Protein AF-A0A2M6Z4M7-F1 (afdb_monomer)

Sequence (343 aa):
MAEINHFFRIEISPDGMTAHAIRLDSGAKVPTLDDLKNALVKAGVRYGIDEEALKTAMNSPPGAKTFIASGAPPKPGCDAVIHLKETPTKKSAPKLLLDGKVDYKDMQLVKNVVKGQVIAEKEPAIAGMPGMTVKRVPVDPPPIKDPQLEAGPNTAVTPDGLKLLSLIDGHLVIESMGLGRQEIRVDKTFVLKRSVDMATGNIYCIGNCEVRGNVTEGFKVVAQGDIKILGSVEGAEVTSHGGNVEISKGLIGQGKAVIRALHDVKANFIENAVIETGGNVVVEEHIMHSKIFSAGGVYIEGKPGALIGGETSFVTKMKVRQIGSEANPKTKFYMGNWIARSA

Structure (mmCIF, N/CA/C/O backbone):
data_AF-A0A2M6Z4M7-F1
#
_entry.id   AF-A0A2M6Z4M7-F1
#
loop_
_atom_site.group_PDB
_atom_site.id
_atom_site.type_symbol
_atom_site.label_atom_id
_atom_site.label_alt_id
_atom_site.label_comp_id
_atom_site.label_asym_id
_atom_site.label_entity_id
_atom_site.label_seq_id
_atom_site.pdbx_PDB_ins_code
_atom_site.Cartn_x
_atom_site.Cartn_y
_atom_site.Cartn_z
_atom_site.occupancy
_atom_site.B_iso_or_equiv
_atom_site.auth_seq_id
_atom_site.auth_comp_id
_atom_site.auth_asym_id
_atom_site.auth_atom_id
_atom_site.pdbx_PDB_model_num
ATOM 1 N N . MET A 1 1 ? 52.457 -6.127 -66.420 1.00 28.72 1 MET A N 1
ATOM 2 C CA . MET A 1 1 ? 52.327 -5.448 -65.114 1.00 28.72 1 MET A CA 1
ATOM 3 C C . MET A 1 1 ? 51.146 -4.504 -65.216 1.00 28.72 1 MET A C 1
ATOM 5 O O . MET A 1 1 ? 51.176 -3.640 -66.077 1.00 28.72 1 MET A O 1
ATOM 9 N N . ALA A 1 2 ? 50.069 -4.750 -64.468 1.00 28.91 2 ALA A N 1
ATOM 10 C CA . ALA A 1 2 ? 48.855 -3.941 -64.553 1.00 28.91 2 ALA A CA 1
ATOM 11 C C . ALA A 1 2 ? 49.138 -2.535 -64.005 1.00 28.91 2 ALA A C 1
ATOM 13 O O . ALA A 1 2 ? 49.539 -2.407 -62.848 1.00 28.91 2 ALA A O 1
ATOM 14 N N . GLU A 1 3 ? 48.969 -1.506 -64.841 1.00 36.81 3 GLU A N 1
ATOM 15 C CA . GLU A 1 3 ? 49.053 -0.107 -64.425 1.00 36.81 3 GLU A CA 1
ATOM 16 C C . GLU A 1 3 ? 48.097 0.117 -63.249 1.00 36.81 3 GLU A C 1
ATOM 18 O O . GLU A 1 3 ? 46.874 -0.027 -63.348 1.00 36.81 3 GLU A O 1
ATOM 23 N N . ILE A 1 4 ? 48.666 0.440 -62.093 1.00 45.00 4 ILE A N 1
ATOM 24 C CA . ILE A 1 4 ? 47.890 0.912 -60.959 1.00 45.00 4 ILE A CA 1
ATOM 25 C C . ILE A 1 4 ? 47.428 2.318 -61.353 1.00 45.00 4 ILE A C 1
ATOM 27 O O . ILE A 1 4 ? 48.219 3.256 -61.341 1.00 45.00 4 ILE A O 1
ATOM 31 N N . ASN A 1 5 ? 46.166 2.440 -61.768 1.00 52.34 5 ASN A N 1
ATOM 32 C CA . ASN A 1 5 ? 45.489 3.714 -62.020 1.00 52.34 5 ASN A CA 1
ATOM 33 C C . ASN A 1 5 ? 45.621 4.622 -60.779 1.00 52.34 5 ASN A C 1
ATOM 35 O O . ASN A 1 5 ? 44.955 4.387 -59.773 1.00 52.34 5 ASN A O 1
ATOM 39 N N . HIS A 1 6 ? 46.489 5.636 -60.855 1.00 66.19 6 HIS A N 1
ATOM 40 C CA . HIS A 1 6 ? 46.831 6.567 -59.767 1.00 66.19 6 HIS A CA 1
ATOM 41 C C . HIS A 1 6 ? 46.121 7.927 -59.905 1.00 66.19 6 HIS A C 1
ATOM 43 O O . HIS A 1 6 ? 46.636 8.936 -59.450 1.00 66.19 6 HIS A O 1
ATOM 49 N N . PHE A 1 7 ? 44.951 7.998 -60.548 1.00 76.69 7 PHE A N 1
ATOM 50 C CA . PHE A 1 7 ? 44.250 9.277 -60.747 1.00 76.69 7 PHE A CA 1
ATOM 51 C C . PHE A 1 7 ? 43.413 9.713 -59.541 1.00 76.69 7 PHE A C 1
ATOM 53 O O . PHE A 1 7 ? 43.324 10.903 -59.234 1.00 76.69 7 PHE A O 1
ATOM 60 N N . PHE A 1 8 ? 42.817 8.749 -58.837 1.00 81.62 8 PHE A N 1
ATOM 61 C CA . PHE A 1 8 ? 41.961 9.004 -57.684 1.00 81.62 8 PHE A CA 1
ATOM 62 C C . PHE A 1 8 ? 42.252 8.022 -56.560 1.00 81.62 8 PHE A C 1
ATOM 64 O O . PHE A 1 8 ? 42.339 6.813 -56.776 1.00 81.62 8 PHE A O 1
ATOM 71 N N . ARG A 1 9 ? 42.328 8.550 -55.340 1.00 86.69 9 ARG A N 1
ATOM 72 C CA . ARG A 1 9 ? 42.296 7.770 -54.104 1.00 86.69 9 ARG A CA 1
ATOM 73 C C . ARG A 1 9 ? 40.935 7.963 -53.454 1.00 86.69 9 ARG A C 1
ATOM 75 O O . ARG A 1 9 ? 40.527 9.094 -53.206 1.00 86.69 9 ARG A O 1
ATOM 82 N N . ILE A 1 10 ? 40.245 6.862 -53.176 1.00 90.06 10 ILE A N 1
ATOM 83 C CA . ILE A 1 10 ? 38.973 6.893 -52.456 1.00 90.06 10 ILE A CA 1
ATOM 84 C C . ILE A 1 10 ? 39.255 6.671 -50.976 1.00 90.06 10 ILE A C 1
ATOM 86 O O . ILE A 1 10 ? 39.817 5.648 -50.589 1.00 90.06 10 ILE A O 1
ATOM 90 N N . GLU A 1 11 ? 38.861 7.632 -50.154 1.00 91.06 11 GLU A N 1
ATOM 91 C CA . GLU A 1 11 ? 38.872 7.506 -48.705 1.00 91.06 11 GLU A CA 1
ATOM 92 C C . GLU A 1 11 ? 37.454 7.271 -48.218 1.00 91.06 11 GLU A C 1
ATOM 94 O O . GLU A 1 11 ? 36.558 8.068 -48.486 1.00 91.06 11 GLU A O 1
ATOM 99 N N . ILE A 1 12 ? 37.258 6.180 -47.492 1.00 90.81 12 ILE A N 1
ATOM 100 C CA . ILE A 1 12 ? 35.995 5.884 -46.826 1.00 90.81 12 ILE A CA 1
ATOM 101 C C . ILE A 1 12 ? 36.197 6.190 -45.349 1.00 90.81 12 ILE A C 1
ATOM 103 O O . ILE A 1 12 ? 37.248 5.865 -44.789 1.00 90.81 12 ILE A O 1
ATOM 107 N N . SER A 1 13 ? 35.222 6.846 -44.732 1.00 91.31 13 SER A N 1
ATOM 108 C CA . SER A 1 13 ? 35.249 7.111 -43.298 1.00 91.31 13 SER A CA 1
ATOM 109 C C . SER A 1 13 ? 35.342 5.802 -42.490 1.00 91.31 13 SER A C 1
ATOM 111 O O . SER A 1 13 ? 34.895 4.753 -42.961 1.00 91.31 13 SER A O 1
ATOM 113 N N . PRO A 1 14 ? 35.906 5.820 -41.266 1.00 87.94 14 PRO A N 1
ATOM 114 C CA . PRO A 1 14 ? 36.027 4.614 -40.439 1.00 87.94 14 PRO A CA 1
ATOM 115 C C . PRO A 1 14 ? 34.689 3.921 -40.142 1.00 87.94 14 PRO A C 1
ATOM 117 O O . PRO A 1 14 ? 34.644 2.701 -40.031 1.00 87.94 14 PRO A O 1
ATOM 120 N N . ASP A 1 15 ? 33.601 4.693 -40.059 1.00 85.75 15 ASP A N 1
ATOM 121 C CA . ASP A 1 15 ? 32.226 4.206 -39.878 1.00 85.75 15 ASP A CA 1
ATOM 122 C C . ASP A 1 15 ? 31.577 3.686 -41.180 1.00 85.75 15 ASP A C 1
ATOM 124 O O . ASP A 1 15 ? 30.463 3.169 -41.161 1.00 85.75 15 ASP A O 1
ATOM 128 N N . GLY A 1 16 ? 32.255 3.809 -42.328 1.00 88.81 16 GLY A N 1
ATOM 129 C CA . GLY A 1 16 ? 31.748 3.381 -43.632 1.00 88.81 16 GLY A CA 1
ATOM 130 C C . GLY A 1 16 ? 30.613 4.244 -44.195 1.00 88.81 16 GLY A C 1
ATOM 131 O O . GLY A 1 16 ? 30.008 3.868 -45.203 1.00 88.81 16 GLY A O 1
ATOM 132 N N . MET A 1 17 ? 30.294 5.375 -43.565 1.00 91.62 17 MET A N 1
ATOM 133 C CA . MET A 1 17 ? 29.130 6.194 -43.905 1.00 91.62 17 MET A CA 1
ATOM 134 C C . MET A 1 17 ? 29.384 7.201 -45.015 1.00 91.62 17 MET A C 1
ATOM 136 O O . MET A 1 17 ? 28.437 7.594 -45.688 1.00 91.62 17 MET A O 1
ATOM 140 N N . THR A 1 18 ? 30.625 7.610 -45.248 1.00 92.88 18 THR A N 1
ATOM 141 C CA . THR A 1 18 ? 30.945 8.595 -46.279 1.00 92.88 18 THR A CA 1
ATOM 142 C C . THR A 1 18 ? 32.114 8.127 -47.128 1.00 92.88 18 THR A C 1
ATOM 144 O O . THR A 1 18 ? 33.028 7.450 -46.653 1.00 92.88 18 THR A O 1
ATOM 147 N N . ALA A 1 19 ? 32.083 8.475 -48.412 1.00 92.88 19 ALA A N 1
ATOM 148 C CA . ALA A 1 19 ? 33.215 8.297 -49.307 1.00 92.88 19 ALA A CA 1
ATOM 149 C C . ALA A 1 19 ? 33.643 9.650 -49.867 1.00 92.88 19 ALA A C 1
ATOM 151 O O . ALA A 1 19 ? 32.815 10.457 -50.295 1.00 92.88 19 ALA A O 1
ATOM 152 N N . HIS A 1 20 ? 34.952 9.865 -49.903 1.00 92.44 20 HIS A N 1
ATOM 153 C CA . HIS A 1 20 ? 35.575 11.033 -50.493 1.00 92.44 20 HIS A CA 1
ATOM 154 C C . HIS A 1 20 ? 36.550 10.620 -51.594 1.00 92.44 20 HIS A C 1
ATOM 156 O O . HIS A 1 20 ? 37.348 9.702 -51.409 1.00 92.44 20 HIS A O 1
ATOM 162 N N . ALA A 1 21 ? 36.515 11.320 -52.724 1.00 90.19 21 ALA A N 1
ATOM 163 C CA . ALA A 1 21 ? 37.519 11.200 -53.771 1.00 90.19 21 ALA A CA 1
ATOM 164 C C . ALA A 1 21 ? 38.592 12.258 -53.537 1.00 90.19 21 ALA A C 1
ATOM 166 O O . ALA A 1 21 ? 38.282 13.441 -53.409 1.00 90.19 21 ALA A O 1
ATOM 167 N N . ILE A 1 22 ? 39.850 11.832 -53.510 1.00 87.88 22 ILE A N 1
ATOM 168 C CA . ILE A 1 22 ? 41.006 12.720 -53.560 1.00 87.88 22 ILE A CA 1
ATOM 169 C C . ILE A 1 22 ? 41.615 12.590 -54.946 1.00 87.88 22 ILE A C 1
ATOM 171 O O . ILE A 1 22 ? 42.055 11.501 -55.334 1.00 87.88 22 ILE A O 1
ATOM 175 N N . ARG A 1 23 ? 41.635 13.697 -55.692 1.00 84.12 23 ARG A N 1
ATOM 176 C CA . ARG A 1 23 ? 42.322 13.748 -56.983 1.00 84.12 23 ARG A CA 1
ATOM 177 C C . ARG A 1 23 ? 43.826 13.744 -56.742 1.00 84.12 23 ARG A C 1
ATOM 179 O O . ARG A 1 23 ? 44.332 14.585 -56.005 1.00 84.12 23 ARG A O 1
ATOM 186 N N . LEU A 1 24 ? 44.538 12.805 -57.346 1.00 82.75 24 LEU A N 1
ATOM 187 C CA . LEU A 1 24 ? 45.990 12.707 -57.233 1.00 82.75 24 LEU A CA 1
ATOM 188 C C . LEU A 1 24 ? 46.660 13.452 -58.390 1.00 82.75 24 LEU A C 1
ATOM 190 O O . LEU A 1 24 ? 46.104 13.557 -59.489 1.00 82.75 24 LEU A O 1
ATOM 194 N N . ASP A 1 25 ? 47.854 13.982 -58.136 1.00 76.19 25 ASP A N 1
ATOM 195 C CA . ASP A 1 25 ? 48.662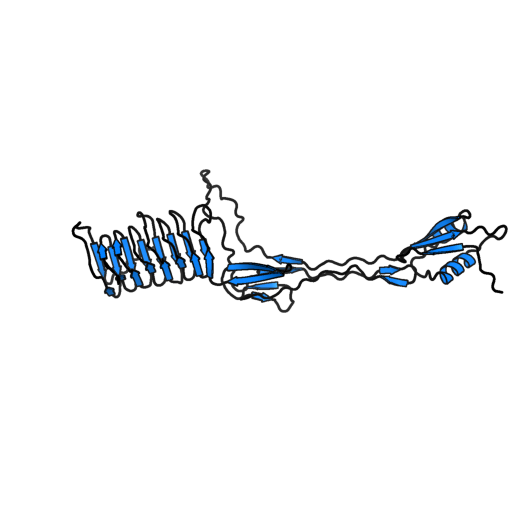 14.573 -59.195 1.00 76.19 25 ASP A CA 1
ATOM 196 C C . ASP A 1 25 ? 49.152 13.464 -60.133 1.00 76.19 25 ASP A C 1
ATOM 198 O O . ASP A 1 25 ? 49.755 12.478 -59.711 1.00 76.19 25 ASP A O 1
ATOM 202 N N . SER A 1 26 ? 48.816 13.610 -61.407 1.00 66.25 26 SER A N 1
ATOM 203 C CA . SER A 1 26 ? 49.051 12.621 -62.463 1.00 66.25 26 SER A CA 1
ATOM 204 C C . SER A 1 26 ? 49.850 13.209 -63.630 1.00 66.25 26 SER A C 1
ATOM 206 O O . SER A 1 26 ? 49.940 12.600 -64.702 1.00 66.25 26 SER A O 1
ATOM 208 N N . GLY A 1 27 ? 50.464 14.383 -63.430 1.00 69.00 27 GLY A N 1
ATOM 209 C CA . GLY A 1 27 ? 51.255 15.059 -64.452 1.00 69.00 27 GLY A CA 1
ATOM 210 C C . GLY A 1 27 ? 50.408 15.443 -65.670 1.00 69.00 27 GLY A C 1
ATOM 211 O O . GLY A 1 27 ? 49.452 16.202 -65.553 1.00 69.00 27 GLY A O 1
ATOM 212 N N . ALA A 1 28 ? 50.757 14.931 -66.856 1.00 59.94 28 ALA A N 1
ATOM 213 C CA . ALA A 1 28 ? 50.145 15.325 -68.133 1.00 59.94 28 ALA A CA 1
ATOM 214 C C . ALA A 1 28 ? 48.897 14.513 -68.547 1.00 59.94 28 ALA A C 1
ATOM 216 O O . ALA A 1 28 ? 48.278 14.825 -69.566 1.00 59.94 28 ALA A O 1
ATOM 217 N N . LYS A 1 29 ? 48.531 13.450 -67.816 1.00 70.94 29 LYS A N 1
ATOM 218 C CA . LYS A 1 29 ? 47.371 12.613 -68.168 1.00 70.94 29 LYS A CA 1
ATOM 219 C C . LYS A 1 29 ? 46.097 13.177 -67.534 1.00 70.94 29 LYS A C 1
ATOM 221 O O . LYS A 1 29 ? 46.014 13.326 -66.319 1.00 70.94 29 LYS A O 1
ATOM 226 N N . VAL A 1 30 ? 45.089 13.460 -68.360 1.00 72.62 30 VAL A N 1
ATOM 227 C CA . VAL A 1 30 ? 43.769 13.904 -67.890 1.00 72.62 30 VAL A CA 1
ATOM 228 C C . VAL A 1 30 ? 42.961 12.674 -67.459 1.00 72.62 30 VAL A C 1
ATOM 230 O O . VAL A 1 30 ? 42.793 11.765 -68.273 1.00 72.62 30 VAL A O 1
ATOM 233 N N . PRO A 1 31 ? 42.470 12.611 -66.210 1.00 77.94 31 PRO A N 1
ATOM 234 C CA . PRO A 1 31 ? 41.649 11.495 -65.759 1.00 77.94 31 PRO A CA 1
ATOM 235 C C . PRO A 1 31 ? 40.316 11.435 -66.512 1.00 77.94 31 PRO A C 1
ATOM 237 O O . PRO A 1 31 ? 39.755 12.475 -66.864 1.00 77.94 31 PRO A O 1
ATOM 240 N N . THR A 1 32 ? 39.768 10.232 -66.697 1.00 83.25 32 THR A N 1
ATOM 241 C CA . THR A 1 32 ? 38.421 10.026 -67.257 1.00 83.25 32 THR A CA 1
ATOM 242 C C . THR A 1 32 ? 37.394 9.667 -66.177 1.00 83.25 32 THR A C 1
ATOM 244 O O . THR A 1 32 ? 37.742 9.228 -65.079 1.00 83.25 32 THR A O 1
ATOM 247 N N . LEU A 1 33 ? 36.100 9.843 -66.479 1.00 81.06 33 LEU A N 1
ATOM 248 C CA . LEU A 1 33 ? 35.012 9.432 -65.578 1.00 81.06 33 LEU A CA 1
ATOM 249 C C . LEU A 1 33 ? 35.067 7.920 -65.287 1.00 81.06 33 LEU A C 1
ATOM 251 O O . LEU A 1 33 ? 34.760 7.490 -64.175 1.00 81.06 33 LEU A O 1
ATOM 255 N N . ASP A 1 34 ? 35.494 7.122 -66.267 1.00 82.94 34 ASP A N 1
ATOM 256 C CA . ASP A 1 34 ? 35.642 5.674 -66.123 1.00 82.94 34 ASP A CA 1
ATOM 257 C C . ASP A 1 34 ? 36.780 5.312 -65.161 1.00 82.94 34 ASP A C 1
ATOM 259 O O . ASP A 1 34 ? 36.651 4.357 -64.395 1.00 82.94 34 ASP A O 1
ATOM 263 N N . ASP A 1 35 ? 37.851 6.111 -65.096 1.00 83.19 35 ASP A N 1
ATOM 264 C CA . ASP A 1 35 ? 38.915 5.932 -64.101 1.00 83.19 35 ASP A CA 1
ATOM 265 C C . ASP A 1 35 ? 38.402 6.147 -62.672 1.00 83.19 35 ASP A C 1
ATOM 267 O O . ASP A 1 35 ? 38.724 5.364 -61.773 1.00 83.19 35 ASP A O 1
ATOM 271 N N . LEU A 1 36 ? 37.558 7.165 -62.465 1.00 83.31 36 LEU A N 1
ATOM 272 C CA . LEU A 1 36 ? 36.921 7.436 -61.173 1.00 83.31 36 LEU A CA 1
ATOM 273 C C . LEU A 1 36 ? 35.911 6.340 -60.802 1.00 83.31 36 LEU A C 1
ATOM 275 O O . LEU A 1 36 ? 35.915 5.859 -59.668 1.00 83.31 36 LEU A O 1
ATOM 279 N N . LYS A 1 37 ? 35.096 5.875 -61.757 1.00 84.50 37 LYS A N 1
ATOM 280 C CA . LYS A 1 37 ? 34.169 4.747 -61.553 1.00 84.50 37 LYS A CA 1
ATOM 281 C C . LYS A 1 37 ? 34.909 3.452 -61.219 1.00 84.50 37 LYS A C 1
ATOM 283 O O . LYS A 1 37 ? 34.524 2.748 -60.288 1.00 84.50 37 LYS A O 1
ATOM 288 N N . ASN A 1 38 ? 36.017 3.167 -61.897 1.00 85.38 38 ASN A N 1
ATOM 289 C CA . ASN A 1 38 ? 36.872 2.024 -61.585 1.00 85.38 38 ASN A CA 1
ATOM 290 C C . ASN A 1 38 ? 37.500 2.144 -60.188 1.00 85.38 38 ASN A C 1
ATOM 292 O O . ASN A 1 38 ? 37.584 1.146 -59.468 1.00 85.38 38 ASN A O 1
ATOM 296 N N . ALA A 1 39 ? 37.906 3.349 -59.772 1.00 85.81 39 ALA A N 1
ATOM 297 C CA . ALA A 1 39 ? 38.410 3.603 -58.423 1.00 85.81 39 ALA A CA 1
ATOM 298 C C . ALA A 1 39 ? 37.328 3.387 -57.346 1.00 85.81 39 ALA A C 1
ATOM 300 O O . ALA A 1 39 ? 37.606 2.749 -56.330 1.00 85.81 39 ALA A O 1
ATOM 301 N N . LEU A 1 40 ? 36.086 3.826 -57.588 1.00 87.69 40 LEU A N 1
ATOM 302 C CA . LEU A 1 40 ? 34.930 3.565 -56.716 1.00 87.69 40 LEU A CA 1
ATOM 303 C C . LEU A 1 40 ? 34.647 2.066 -56.566 1.00 87.69 40 LEU A C 1
ATOM 305 O O . LEU A 1 40 ? 34.494 1.577 -55.445 1.00 87.69 40 LEU A O 1
ATOM 309 N N . VAL A 1 41 ? 34.626 1.329 -57.683 1.00 87.00 41 VAL A N 1
ATOM 310 C CA . VAL A 1 41 ? 34.393 -0.124 -57.693 1.00 87.00 41 VAL A CA 1
ATOM 311 C C . VAL A 1 41 ? 35.501 -0.858 -56.937 1.00 87.00 41 VAL A C 1
ATOM 313 O O . VAL A 1 41 ? 35.196 -1.715 -56.106 1.00 87.00 41 VAL A O 1
ATOM 316 N N . LYS A 1 42 ? 36.773 -0.490 -57.155 1.00 87.75 42 LYS A N 1
ATOM 317 C CA . LYS A 1 42 ? 37.925 -1.045 -56.418 1.00 87.75 42 LYS A CA 1
ATOM 318 C C . LYS A 1 42 ? 37.862 -0.741 -54.919 1.00 87.75 42 LYS A C 1
ATOM 320 O O . LYS A 1 42 ? 38.192 -1.606 -54.115 1.00 87.75 42 LYS A O 1
ATOM 325 N N . ALA A 1 43 ? 37.410 0.454 -54.540 1.00 86.06 43 ALA A N 1
ATOM 326 C CA . ALA A 1 43 ? 37.211 0.845 -53.143 1.00 86.06 43 ALA A CA 1
ATOM 327 C C . ALA A 1 43 ? 35.954 0.217 -52.501 1.00 86.06 43 ALA A C 1
ATOM 329 O O . ALA A 1 43 ? 35.777 0.276 -51.281 1.00 86.06 43 ALA A O 1
ATOM 330 N N . GLY A 1 44 ? 35.089 -0.406 -53.309 1.00 87.88 44 GLY A N 1
ATOM 331 C CA . GLY A 1 44 ? 33.874 -1.085 -52.869 1.00 87.88 44 GLY A CA 1
ATOM 332 C C . GLY A 1 44 ? 32.672 -0.164 -52.649 1.00 87.88 44 GLY A C 1
ATOM 333 O O . GLY A 1 44 ? 31.706 -0.599 -52.030 1.00 87.88 44 GLY A O 1
ATOM 334 N N . VAL A 1 45 ? 32.701 1.078 -53.141 1.00 91.31 45 VAL A N 1
ATOM 335 C CA . VAL A 1 45 ? 31.582 2.028 -53.034 1.00 91.31 45 VAL A CA 1
ATOM 336 C C . VAL A 1 45 ? 30.477 1.625 -54.020 1.00 91.31 45 VAL A C 1
ATOM 338 O O . VAL A 1 45 ? 30.695 1.579 -55.227 1.00 91.31 45 VAL A O 1
ATOM 341 N N . ARG A 1 46 ? 29.294 1.281 -53.501 1.00 90.38 46 ARG A N 1
ATOM 342 C CA . ARG A 1 46 ? 28.160 0.680 -54.236 1.00 90.38 46 ARG A CA 1
ATOM 343 C C . ARG A 1 46 ? 26.797 1.294 -53.889 1.00 90.38 46 ARG A C 1
ATOM 345 O O . ARG A 1 46 ? 25.769 0.810 -54.378 1.00 90.38 46 ARG A O 1
ATOM 352 N N . TYR A 1 47 ? 26.760 2.285 -53.002 1.00 89.88 47 TYR A N 1
ATOM 353 C CA . TYR A 1 47 ? 25.529 2.900 -52.514 1.00 89.88 47 TYR A CA 1
ATOM 354 C C . TYR A 1 47 ? 25.688 4.405 -52.285 1.00 89.88 47 TYR A C 1
ATOM 356 O O . TYR A 1 47 ? 26.755 4.850 -51.869 1.00 89.88 47 TYR A O 1
ATOM 364 N N . GLY A 1 48 ? 24.612 5.148 -52.571 1.00 89.38 48 GLY A N 1
ATOM 365 C CA . GLY A 1 48 ? 24.478 6.586 -52.322 1.00 89.38 48 GLY A CA 1
ATOM 366 C C . GLY A 1 48 ? 25.522 7.463 -53.005 1.00 89.38 48 GLY A C 1
ATOM 367 O O . GLY A 1 48 ? 25.945 8.459 -52.430 1.00 89.38 48 GLY A O 1
ATOM 368 N N . ILE A 1 49 ? 25.954 7.062 -54.202 1.00 92.56 49 ILE A N 1
ATOM 369 C CA . ILE A 1 49 ? 26.885 7.816 -55.044 1.00 92.56 49 ILE A CA 1
ATOM 370 C C . ILE A 1 49 ? 26.165 9.043 -55.604 1.00 92.56 49 ILE A C 1
ATOM 372 O O . ILE A 1 49 ? 25.079 8.918 -56.168 1.00 92.56 49 ILE A O 1
ATOM 376 N N . ASP A 1 50 ? 26.792 10.205 -55.462 1.00 91.62 50 ASP A N 1
ATOM 377 C CA . ASP A 1 50 ? 26.310 11.468 -56.009 1.00 91.62 50 ASP A CA 1
ATOM 378 C C . ASP A 1 50 ? 27.002 11.751 -57.352 1.00 91.62 50 ASP A C 1
ATOM 380 O O . ASP A 1 50 ? 28.184 12.100 -57.414 1.00 91.62 50 ASP A O 1
ATOM 384 N N . GLU A 1 51 ? 26.255 11.581 -58.442 1.00 88.31 51 GLU A N 1
ATOM 385 C CA . GLU A 1 51 ? 26.740 11.758 -59.815 1.00 88.31 51 GLU A CA 1
ATOM 386 C C . GLU A 1 51 ? 27.201 13.198 -60.118 1.00 88.31 51 GLU A C 1
ATOM 388 O O . GLU A 1 51 ? 28.091 13.401 -60.950 1.00 88.31 51 GLU A O 1
ATOM 393 N N . GLU A 1 52 ? 26.648 14.215 -59.450 1.00 87.94 52 GLU A N 1
ATOM 394 C CA . GLU A 1 52 ? 27.095 15.604 -59.617 1.00 87.94 52 GLU A CA 1
ATOM 395 C C . GLU A 1 52 ? 28.410 15.852 -58.876 1.00 87.94 52 GLU A C 1
ATOM 397 O O . GLU A 1 52 ? 29.330 16.506 -59.390 1.00 87.94 52 GLU A O 1
ATOM 402 N N . ALA A 1 53 ? 28.553 15.250 -57.698 1.00 88.06 53 ALA A N 1
ATOM 403 C CA . ALA A 1 53 ? 29.786 15.320 -56.936 1.00 88.06 53 ALA A CA 1
ATOM 404 C C . ALA A 1 53 ? 30.950 14.584 -57.619 1.00 88.06 53 ALA A C 1
ATOM 406 O O . ALA A 1 53 ? 32.096 15.032 -57.530 1.00 88.06 53 ALA A O 1
ATOM 407 N N . LEU A 1 54 ? 30.677 13.517 -58.382 1.00 87.00 54 LEU A N 1
ATOM 408 C CA . LEU A 1 54 ? 31.684 12.871 -59.232 1.00 87.00 54 LEU A CA 1
ATOM 409 C C . LEU A 1 54 ? 32.220 13.821 -60.307 1.00 87.00 54 LEU A C 1
ATOM 411 O O . LEU A 1 54 ? 33.435 13.938 -60.469 1.00 87.00 54 LEU A O 1
ATOM 415 N N . LYS A 1 55 ? 31.342 14.554 -61.006 1.00 86.50 55 LYS A N 1
ATOM 416 C CA . LYS A 1 55 ? 31.758 15.570 -61.994 1.00 86.50 55 LYS A CA 1
ATOM 417 C C . LYS A 1 55 ? 32.573 16.687 -61.342 1.00 86.50 55 LYS A C 1
ATOM 419 O O . LYS A 1 55 ? 33.550 17.165 -61.915 1.00 86.50 55 LYS A O 1
ATOM 424 N N . THR A 1 56 ? 32.209 17.069 -60.123 1.00 85.62 56 THR A N 1
ATOM 425 C CA . THR A 1 56 ? 32.944 18.074 -59.347 1.00 85.62 56 THR A CA 1
ATOM 426 C C . THR A 1 56 ? 34.334 17.568 -58.954 1.00 85.62 56 THR A C 1
ATOM 428 O O . THR A 1 56 ? 35.326 18.276 -59.130 1.00 85.62 56 THR A O 1
ATOM 431 N N . ALA A 1 57 ? 34.449 16.318 -58.501 1.00 85.19 57 ALA A N 1
ATOM 432 C CA . ALA A 1 57 ? 35.726 15.683 -58.168 1.00 85.19 57 ALA A CA 1
ATOM 433 C C . ALA A 1 57 ? 36.662 15.562 -59.384 1.00 85.19 57 ALA A C 1
ATOM 435 O O . ALA A 1 57 ? 37.870 15.754 -59.250 1.00 85.19 57 ALA A O 1
ATOM 436 N N . MET A 1 58 ? 36.106 15.327 -60.578 1.00 83.56 58 MET A N 1
ATOM 437 C CA . MET A 1 58 ? 36.854 15.303 -61.843 1.00 83.56 58 MET A CA 1
ATOM 438 C C . MET A 1 58 ? 37.486 16.657 -62.198 1.00 83.56 58 MET A C 1
ATOM 440 O O . MET A 1 58 ? 38.577 16.697 -62.765 1.00 83.56 58 MET A O 1
ATOM 444 N N . ASN A 1 59 ? 36.821 17.763 -61.850 1.00 83.56 59 ASN A N 1
ATOM 445 C CA . ASN A 1 59 ? 37.244 19.126 -62.196 1.00 83.56 59 ASN A CA 1
ATOM 446 C C . ASN A 1 59 ? 37.997 19.848 -61.069 1.00 83.56 59 ASN A C 1
ATOM 448 O O . ASN A 1 59 ? 38.519 20.940 -61.277 1.00 83.56 59 ASN A O 1
ATOM 452 N N . SER A 1 60 ? 38.082 19.244 -59.885 1.00 83.00 60 SER A N 1
ATOM 453 C CA . SER A 1 60 ? 38.788 19.821 -58.738 1.00 83.00 60 SER A CA 1
ATOM 454 C C . SER A 1 60 ? 40.310 19.749 -58.922 1.00 83.00 60 SER A C 1
ATOM 456 O O . SER A 1 60 ? 40.787 18.841 -59.605 1.00 83.00 60 SER A O 1
ATOM 458 N N . PRO A 1 61 ? 41.099 20.666 -58.339 1.00 82.50 61 PRO A N 1
ATOM 459 C CA . PRO A 1 61 ? 42.557 20.609 -58.425 1.00 82.50 61 PRO A CA 1
ATOM 460 C C . PRO A 1 61 ? 43.126 19.352 -57.733 1.00 82.50 61 PRO A C 1
ATOM 462 O O . PRO A 1 61 ? 42.474 18.787 -56.849 1.00 82.50 61 PRO A O 1
ATOM 465 N N . PRO A 1 62 ? 44.338 18.893 -58.105 1.00 83.31 62 PRO A N 1
ATOM 466 C CA . PRO A 1 62 ? 45.032 17.830 -57.379 1.00 83.31 62 PRO A CA 1
ATOM 467 C C . PRO A 1 62 ? 45.129 18.138 -55.876 1.00 83.31 62 PRO A C 1
ATOM 469 O O . PRO A 1 62 ? 45.366 19.275 -55.478 1.00 83.31 62 PRO A O 1
ATOM 472 N N . GLY A 1 63 ? 44.915 17.126 -55.038 1.00 78.94 63 GLY A N 1
ATOM 473 C CA . GLY A 1 63 ? 44.867 17.242 -53.578 1.00 78.94 63 GLY A CA 1
ATOM 474 C C . GLY A 1 63 ? 43.500 17.633 -53.007 1.00 78.94 63 GLY A C 1
ATOM 475 O O . GLY A 1 63 ? 43.291 17.487 -51.803 1.00 78.94 63 GLY A O 1
ATOM 476 N N . ALA A 1 64 ? 42.546 18.074 -53.834 1.00 84.38 64 ALA A N 1
ATOM 477 C CA . ALA A 1 64 ? 41.198 18.384 -53.369 1.00 84.38 64 ALA A CA 1
ATOM 478 C C . ALA A 1 64 ? 40.446 17.113 -52.948 1.00 84.38 64 ALA A C 1
ATOM 480 O O . ALA A 1 64 ? 40.445 16.107 -53.664 1.00 84.38 64 ALA A O 1
ATOM 481 N N . LYS A 1 65 ? 39.789 17.184 -51.786 1.00 88.25 65 LYS A N 1
ATOM 482 C CA . LYS A 1 65 ? 38.967 16.116 -51.216 1.00 88.25 65 LYS A CA 1
ATOM 483 C C . LYS A 1 65 ? 37.491 16.437 -51.433 1.00 88.25 65 LYS A C 1
ATOM 485 O O . LYS A 1 65 ? 36.953 17.335 -50.791 1.00 88.25 65 LYS A O 1
ATOM 490 N N . THR A 1 66 ? 36.833 15.670 -52.292 1.00 89.38 66 THR A N 1
ATOM 491 C CA . THR A 1 66 ? 35.425 15.875 -52.657 1.00 89.38 66 THR A CA 1
ATOM 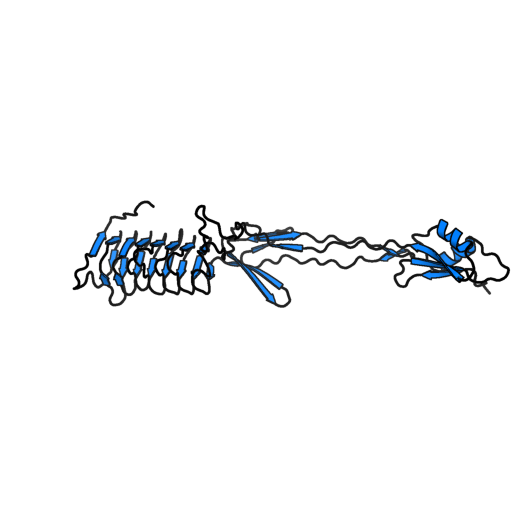492 C C . THR A 1 66 ? 34.573 14.763 -52.067 1.00 89.38 66 THR A C 1
ATOM 494 O O . THR A 1 66 ? 34.924 13.593 -52.176 1.00 89.38 66 THR A O 1
ATOM 497 N N . PHE A 1 67 ? 33.469 15.108 -51.410 1.00 90.94 67 PHE A N 1
ATOM 498 C CA . PHE A 1 67 ? 32.476 14.141 -50.935 1.00 90.94 67 PHE A CA 1
ATOM 499 C C . PHE A 1 67 ? 31.721 13.557 -52.129 1.00 90.94 67 PHE A C 1
ATOM 501 O O . PHE A 1 67 ? 31.199 14.328 -52.914 1.00 90.94 67 PHE A O 1
ATOM 508 N N . ILE A 1 68 ? 31.693 12.234 -52.293 1.00 91.81 68 ILE A N 1
ATOM 509 C CA . ILE A 1 68 ? 31.197 11.580 -53.523 1.00 91.81 68 ILE A CA 1
ATOM 510 C C . ILE A 1 68 ? 30.121 10.522 -53.275 1.00 91.81 68 ILE A C 1
ATOM 512 O O . ILE A 1 68 ? 29.444 10.112 -54.215 1.00 91.81 68 ILE A O 1
ATOM 516 N N . ALA A 1 69 ? 29.978 10.038 -52.039 1.00 92.31 69 ALA A N 1
ATOM 517 C CA . ALA A 1 69 ? 28.906 9.118 -51.690 1.00 92.31 69 ALA A CA 1
ATOM 518 C C . ALA A 1 69 ? 28.544 9.194 -50.205 1.00 92.31 69 ALA A C 1
ATOM 520 O O . ALA A 1 69 ? 29.424 9.366 -49.354 1.00 92.31 69 ALA A O 1
ATOM 521 N N . SER A 1 70 ? 27.262 8.979 -49.910 1.00 93.44 70 SER A N 1
ATOM 522 C CA . SER A 1 70 ? 26.712 8.880 -48.558 1.00 93.44 70 SER A CA 1
ATOM 523 C C . SER A 1 70 ? 26.006 7.548 -48.346 1.00 93.44 70 SER A C 1
ATOM 525 O O . SER A 1 70 ? 25.140 7.154 -49.119 1.00 93.44 70 SER A O 1
ATOM 527 N N . GLY A 1 71 ? 26.302 6.879 -47.240 1.00 92.50 71 GLY A N 1
ATOM 528 C CA . GLY A 1 71 ? 25.443 5.841 -46.694 1.00 92.50 71 GLY A CA 1
ATOM 529 C C . GLY A 1 71 ? 24.107 6.419 -46.221 1.00 92.50 71 GLY A C 1
ATOM 530 O O . GLY A 1 71 ? 23.938 7.634 -46.090 1.00 92.50 71 GLY A O 1
ATOM 531 N N . ALA A 1 72 ? 23.163 5.531 -45.927 1.00 93.25 72 ALA A N 1
ATOM 532 C CA . ALA A 1 72 ? 21.935 5.851 -45.212 1.00 93.25 72 ALA A CA 1
ATOM 533 C C . ALA A 1 72 ? 22.135 5.503 -43.726 1.00 93.25 72 ALA A C 1
ATOM 535 O O . ALA A 1 72 ? 22.318 4.324 -43.423 1.00 93.25 72 ALA A O 1
ATOM 536 N N . PRO A 1 73 ? 22.168 6.473 -42.796 1.00 90.50 73 PRO A N 1
ATOM 537 C CA . PRO A 1 73 ? 22.373 6.171 -41.380 1.00 90.50 73 PRO A CA 1
ATOM 538 C C . PRO A 1 73 ? 21.201 5.352 -40.819 1.00 90.50 73 PRO A C 1
ATOM 540 O O . PRO A 1 73 ? 20.068 5.517 -41.288 1.00 90.50 73 PRO A O 1
ATOM 543 N N . PRO A 1 74 ? 21.442 4.476 -39.825 1.00 92.88 74 PRO A N 1
ATOM 544 C CA . PRO A 1 74 ? 20.359 3.764 -39.164 1.00 92.88 74 PRO A CA 1
ATOM 545 C C . PRO A 1 74 ? 19.421 4.746 -38.458 1.00 92.88 74 PRO A C 1
ATOM 547 O O . PRO A 1 74 ? 19.855 5.775 -37.934 1.00 92.88 74 PRO A O 1
ATOM 550 N N . LYS A 1 75 ? 18.127 4.420 -38.422 1.00 93.12 75 LYS A N 1
ATOM 551 C CA . LYS A 1 75 ? 17.141 5.193 -37.656 1.00 93.12 75 LYS A CA 1
ATOM 552 C C . LYS A 1 75 ? 17.003 4.578 -36.264 1.00 93.12 75 LYS A C 1
ATOM 554 O O . LYS A 1 75 ? 16.732 3.376 -36.187 1.00 93.12 75 LYS A O 1
ATOM 559 N N . PRO A 1 76 ? 17.174 5.354 -35.179 1.00 91.31 76 PRO A N 1
ATOM 560 C CA . PRO A 1 76 ? 17.021 4.830 -33.830 1.00 91.31 76 PRO A CA 1
ATOM 561 C C . PRO A 1 76 ? 15.580 4.377 -33.583 1.00 91.31 76 PRO A C 1
ATOM 563 O O . PRO A 1 76 ? 14.635 4.944 -34.133 1.00 91.31 76 PRO A O 1
ATOM 566 N N . GLY A 1 77 ? 15.443 3.340 -32.762 1.00 91.94 77 GLY A N 1
ATOM 567 C CA . GLY A 1 77 ? 14.159 2.913 -32.222 1.00 91.94 77 GLY A CA 1
ATOM 568 C C . GLY A 1 77 ? 13.718 3.761 -31.027 1.00 91.94 77 GLY A C 1
ATOM 569 O O . GLY A 1 77 ? 14.369 4.747 -30.673 1.00 91.94 77 GLY A O 1
ATOM 570 N N . CYS A 1 78 ? 12.632 3.346 -30.382 1.00 91.75 78 CYS A N 1
ATOM 571 C CA . CYS A 1 78 ? 12.170 3.907 -29.113 1.00 91.75 78 CYS A CA 1
ATOM 572 C C . CYS A 1 78 ? 12.242 2.837 -28.022 1.00 91.75 78 CYS A C 1
ATOM 574 O O . CYS A 1 78 ? 11.778 1.716 -28.232 1.00 91.75 78 CYS A O 1
ATOM 576 N N . ASP A 1 79 ? 12.806 3.189 -26.868 1.00 92.31 79 ASP A N 1
ATOM 577 C CA . ASP A 1 79 ? 12.805 2.329 -25.682 1.00 92.31 79 ASP A CA 1
ATOM 578 C C . ASP A 1 79 ? 11.369 2.117 -25.177 1.00 92.31 79 ASP A C 1
ATOM 580 O O . ASP A 1 79 ? 10.540 3.026 -25.262 1.00 92.31 79 ASP A O 1
ATOM 584 N N . ALA A 1 80 ? 11.079 0.943 -24.612 1.00 90.56 80 ALA A N 1
ATOM 585 C CA . ALA A 1 80 ? 9.844 0.750 -23.863 1.00 90.56 80 ALA A CA 1
ATOM 586 C C . ALA A 1 80 ? 9.904 1.505 -22.534 1.00 90.56 80 ALA A C 1
ATOM 588 O O . ALA A 1 80 ? 10.935 1.532 -21.853 1.00 90.56 80 ALA A O 1
ATOM 589 N N . VAL A 1 81 ? 8.763 2.055 -22.128 1.00 88.88 81 VAL A N 1
ATOM 590 C CA . VAL A 1 81 ? 8.627 2.811 -20.881 1.00 88.88 81 VAL A CA 1
ATOM 591 C C . VAL A 1 81 ? 7.478 2.231 -20.071 1.00 88.88 81 VAL A C 1
ATOM 593 O O . VAL A 1 81 ? 6.385 2.022 -20.587 1.00 88.88 81 VAL A O 1
ATOM 596 N N . ILE A 1 82 ? 7.721 1.960 -18.790 1.00 88.44 82 ILE A N 1
ATOM 597 C CA . ILE A 1 82 ? 6.674 1.545 -17.856 1.00 88.44 82 ILE A CA 1
ATOM 598 C C . ILE A 1 82 ? 6.191 2.781 -17.104 1.00 88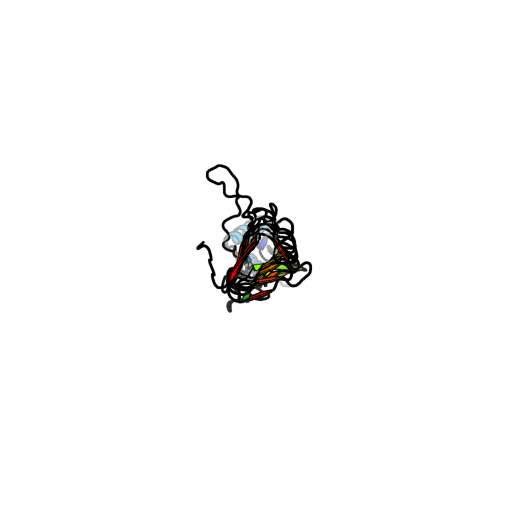.44 82 ILE A C 1
ATOM 600 O O . ILE A 1 82 ? 6.944 3.400 -16.352 1.00 88.44 82 ILE A O 1
ATOM 604 N N . HIS A 1 83 ? 4.917 3.106 -17.283 1.00 88.50 83 HIS A N 1
ATOM 605 C CA . HIS A 1 83 ? 4.229 4.184 -16.591 1.00 88.50 83 HIS A CA 1
ATOM 606 C C . HIS A 1 83 ? 3.380 3.607 -15.466 1.00 88.50 83 HIS A C 1
ATOM 608 O O . HIS A 1 83 ? 2.436 2.852 -15.703 1.00 88.50 83 HIS A O 1
ATOM 614 N N . LEU A 1 84 ? 3.679 3.991 -14.227 1.00 85.75 84 LEU A N 1
ATOM 615 C CA . LEU A 1 84 ? 2.760 3.762 -13.117 1.00 85.75 84 LEU A CA 1
ATOM 616 C C . LEU A 1 84 ? 1.534 4.646 -13.328 1.00 85.75 84 LEU A C 1
ATOM 618 O O . LEU A 1 84 ? 1.658 5.863 -13.475 1.00 85.75 84 LEU A O 1
ATOM 622 N N . LYS A 1 85 ? 0.344 4.047 -13.329 1.00 82.31 85 LYS A N 1
ATOM 623 C CA . LYS A 1 85 ? -0.881 4.834 -13.316 1.00 82.31 85 LYS A CA 1
ATOM 624 C C . LYS A 1 85 ? -0.946 5.570 -11.992 1.00 82.31 85 LYS A C 1
ATOM 626 O O . LYS A 1 85 ? -0.803 4.973 -10.924 1.00 82.31 85 LYS A O 1
ATOM 631 N N . GLU A 1 86 ? -1.200 6.870 -12.071 1.00 64.06 86 GLU A N 1
ATOM 632 C CA . GLU A 1 86 ? -1.661 7.606 -10.909 1.00 64.06 86 GLU A CA 1
ATOM 633 C C . GLU A 1 86 ? -2.916 6.887 -10.407 1.00 64.06 86 GLU A C 1
ATOM 635 O O . GLU A 1 86 ? -3.927 6.797 -11.109 1.00 64.06 86 GLU A O 1
ATOM 640 N N . THR A 1 87 ? -2.849 6.319 -9.202 1.00 56.03 87 THR A N 1
ATOM 641 C CA . THR A 1 87 ? -4.068 5.970 -8.477 1.00 56.03 87 THR A CA 1
ATOM 642 C C . THR A 1 87 ? -4.940 7.224 -8.476 1.00 56.03 87 THR A C 1
ATOM 644 O O . THR A 1 87 ? -4.397 8.290 -8.188 1.00 56.03 87 THR A O 1
ATOM 647 N N . PRO A 1 88 ? -6.234 7.158 -8.841 1.00 41.59 88 PRO A N 1
ATOM 648 C CA . PRO A 1 88 ? -7.099 8.329 -8.879 1.00 41.59 88 PRO A CA 1
ATOM 649 C C . PRO A 1 88 ? -7.220 8.916 -7.469 1.00 41.59 88 PRO A C 1
ATOM 651 O O . PRO A 1 88 ? -8.080 8.555 -6.675 1.00 41.59 88 PRO A O 1
ATOM 654 N N . THR A 1 89 ? -6.311 9.826 -7.150 1.00 44.88 89 THR A N 1
ATOM 655 C CA . THR A 1 89 ? -6.204 10.533 -5.883 1.00 44.88 89 THR A CA 1
ATOM 656 C C . THR A 1 89 ? -6.214 12.007 -6.239 1.00 44.88 89 THR A C 1
ATOM 658 O O . THR A 1 89 ? -5.302 12.507 -6.898 1.00 44.88 89 THR A O 1
ATOM 661 N N . LYS A 1 90 ? -7.308 12.699 -5.894 1.00 38.34 90 LYS A N 1
ATOM 662 C CA . LYS A 1 90 ? -7.452 14.151 -6.077 1.00 38.34 90 LYS A CA 1
ATOM 663 C C . LYS A 1 90 ? -6.205 14.825 -5.517 1.00 38.34 90 LYS A C 1
ATOM 665 O O . LYS A 1 90 ? -6.036 14.771 -4.310 1.00 38.34 90 LYS A O 1
ATOM 670 N N . LYS A 1 91 ? -5.378 15.438 -6.372 1.00 36.44 91 LYS A N 1
ATOM 671 C CA . LYS A 1 91 ? -4.136 16.141 -6.008 1.00 36.44 91 LYS A CA 1
ATOM 672 C C . LYS A 1 91 ? -4.172 16.694 -4.580 1.00 36.44 91 LYS A C 1
ATOM 674 O O . LYS A 1 91 ? -5.029 17.520 -4.264 1.00 36.44 91 LYS A O 1
ATOM 679 N N . SER A 1 92 ? -3.214 16.236 -3.776 1.00 41.09 92 SER A N 1
ATOM 680 C CA . SER A 1 92 ? -2.855 16.706 -2.436 1.00 41.09 92 SER A CA 1
ATOM 681 C C . SER A 1 92 ? -2.404 18.174 -2.461 1.00 41.09 92 SER A C 1
ATOM 683 O O . SER A 1 92 ? -1.242 18.498 -2.225 1.00 41.09 92 SER A O 1
ATOM 685 N N . ALA A 1 93 ? -3.323 19.076 -2.787 1.00 38.25 93 ALA A N 1
ATOM 686 C CA . ALA A 1 93 ? -3.236 20.461 -2.376 1.00 38.25 93 ALA A CA 1
ATOM 687 C C . ALA A 1 93 ? -4.148 20.609 -1.151 1.00 38.25 93 ALA A C 1
ATOM 689 O O . ALA A 1 93 ? -5.294 20.148 -1.216 1.00 38.25 93 ALA A O 1
ATOM 690 N N . PRO A 1 94 ? -3.682 21.228 -0.051 1.00 46.62 94 PRO A N 1
ATOM 691 C CA . PRO A 1 94 ? -4.568 21.608 1.037 1.00 46.62 94 PRO A CA 1
ATOM 692 C C . PRO A 1 94 ? -5.792 22.319 0.459 1.00 46.62 94 PRO A C 1
ATOM 694 O O . PRO A 1 94 ? -5.659 23.337 -0.225 1.00 46.62 94 PRO A O 1
ATOM 697 N N . LYS A 1 95 ? -6.991 21.774 0.683 1.00 42.94 95 LYS A N 1
ATOM 698 C CA . LYS A 1 95 ? -8.209 22.474 0.280 1.00 42.94 95 LYS A CA 1
ATOM 699 C C . LYS A 1 95 ? -8.324 23.715 1.155 1.00 42.94 95 LYS A C 1
ATOM 701 O O . LYS A 1 95 ? -8.520 23.609 2.365 1.00 42.94 95 LYS A O 1
ATOM 706 N N . LEU A 1 96 ? -8.200 24.883 0.532 1.00 42.28 96 LEU A N 1
ATOM 707 C CA . LEU A 1 96 ? -8.692 26.128 1.104 1.00 42.28 96 LEU A CA 1
ATOM 708 C C . LEU A 1 96 ? -10.198 25.965 1.299 1.00 42.28 96 LEU A C 1
ATOM 710 O O . LEU A 1 96 ? -10.951 25.823 0.334 1.00 42.28 96 LEU A O 1
ATOM 714 N N . LEU A 1 97 ? -10.631 25.930 2.555 1.00 52.44 97 LEU A N 1
ATOM 715 C CA . LEU A 1 97 ? -12.042 26.063 2.881 1.00 52.44 97 LEU A CA 1
ATOM 716 C C . LEU A 1 97 ? -12.488 27.490 2.522 1.00 52.44 97 LEU A C 1
ATOM 718 O O . LEU A 1 97 ? -11.675 28.415 2.507 1.00 52.44 97 LEU A O 1
ATOM 722 N N . LEU A 1 98 ? -13.789 27.671 2.273 1.00 46.62 98 LEU A N 1
ATOM 723 C CA . LEU A 1 98 ? -14.422 28.965 1.949 1.00 46.62 98 LEU A CA 1
ATOM 724 C C . LEU A 1 98 ? -14.115 30.085 2.966 1.00 46.62 98 LEU A C 1
ATOM 726 O O . LEU A 1 98 ? -14.284 31.255 2.651 1.00 46.62 98 LEU A O 1
ATOM 730 N N . ASP A 1 99 ? -13.630 29.715 4.153 1.00 47.22 99 ASP A N 1
ATOM 731 C CA . ASP A 1 99 ? -13.337 30.589 5.291 1.00 47.22 99 ASP A CA 1
ATOM 732 C C . ASP A 1 99 ? -11.820 30.804 5.522 1.00 47.22 99 ASP A C 1
ATOM 734 O O . ASP A 1 99 ? -11.378 31.161 6.611 1.00 47.22 99 ASP A O 1
ATOM 738 N N . GLY A 1 100 ? -10.973 30.490 4.531 1.00 43.94 100 GLY A N 1
ATOM 739 C CA . GLY A 1 100 ? -9.516 30.699 4.592 1.00 43.94 100 GLY A CA 1
ATOM 740 C C . GLY A 1 100 ? -8.739 29.711 5.477 1.00 43.94 100 GLY A C 1
ATOM 741 O O . GLY A 1 100 ? -7.511 29.770 5.531 1.00 43.94 100 GLY A O 1
ATOM 742 N N . LYS A 1 101 ? -9.418 28.769 6.147 1.00 49.69 101 LYS A N 1
ATOM 743 C CA . LYS A 1 101 ? -8.778 27.677 6.896 1.00 49.69 101 LYS A CA 1
ATOM 744 C C . LYS A 1 101 ? -8.314 26.567 5.956 1.00 49.69 101 LYS A C 1
ATOM 746 O O . LYS A 1 101 ? -9.064 26.091 5.106 1.00 49.69 101 LYS A O 1
ATOM 751 N N . VAL A 1 102 ? -7.072 26.144 6.145 1.00 51.53 102 VAL A N 1
ATOM 752 C CA . VAL A 1 102 ? -6.466 25.023 5.430 1.00 51.53 102 VAL A CA 1
ATOM 753 C C . VAL A 1 102 ? -6.791 23.719 6.162 1.00 51.53 102 VAL A C 1
ATOM 755 O O . VAL A 1 102 ? -6.488 23.586 7.348 1.00 51.53 102 VAL A O 1
ATOM 758 N N . ASP A 1 103 ? -7.401 22.759 5.464 1.00 57.06 103 ASP A N 1
ATOM 759 C CA . ASP A 1 103 ? -7.608 21.408 5.993 1.00 57.06 103 ASP A CA 1
ATOM 760 C C . ASP A 1 103 ? -6.332 20.566 5.823 1.00 57.06 103 ASP A C 1
ATOM 762 O O . ASP A 1 103 ? -6.070 20.000 4.761 1.00 57.06 103 ASP A O 1
ATOM 766 N N . TYR A 1 104 ? -5.512 20.513 6.876 1.00 57.16 104 TYR A N 1
ATOM 767 C CA . TYR A 1 104 ? -4.283 19.709 6.934 1.00 57.16 104 TYR A CA 1
ATOM 768 C C . TYR A 1 104 ? -4.544 18.208 7.169 1.00 57.16 104 TYR A C 1
ATOM 770 O O . TYR A 1 104 ? -3.599 17.440 7.338 1.00 57.16 104 TYR A O 1
ATOM 778 N N . LYS A 1 105 ? -5.807 17.759 7.214 1.00 61.06 105 LYS A N 1
ATOM 779 C CA . LYS A 1 105 ? -6.146 16.379 7.592 1.00 61.06 105 LYS A CA 1
ATOM 780 C C . LYS A 1 105 ? -6.241 15.405 6.421 1.00 61.06 105 LYS A C 1
ATOM 782 O O . LYS A 1 105 ? -6.442 14.224 6.670 1.00 61.06 105 LYS A O 1
ATOM 787 N N . ASP A 1 106 ? -6.088 15.831 5.172 1.00 61.56 106 ASP A N 1
ATOM 788 C CA . ASP A 1 106 ? -6.167 14.936 4.006 1.00 61.56 106 ASP A CA 1
ATOM 789 C C . ASP A 1 106 ? -4.808 14.842 3.296 1.00 61.56 106 ASP A C 1
ATOM 791 O O . ASP A 1 106 ? -4.574 15.474 2.268 1.00 61.56 106 ASP A O 1
ATOM 795 N N . MET A 1 107 ? -3.877 14.088 3.896 1.00 60.16 107 MET A N 1
ATOM 796 C CA . MET A 1 107 ? -2.495 13.946 3.404 1.00 60.16 107 MET A CA 1
ATOM 797 C C . MET A 1 107 ? -2.262 12.721 2.511 1.00 60.16 107 MET A C 1
ATOM 799 O O . MET A 1 107 ? -1.123 12.416 2.170 1.00 60.16 107 MET A O 1
ATOM 803 N N . GLN A 1 108 ? -3.339 12.030 2.113 1.00 64.69 108 GLN A N 1
ATOM 804 C CA . GLN A 1 108 ? -3.365 10.985 1.074 1.00 64.69 108 GLN A CA 1
ATOM 805 C C . GLN A 1 108 ? -2.191 9.994 1.124 1.00 64.69 108 GLN A C 1
ATOM 807 O O . GLN A 1 108 ? -1.609 9.618 0.107 1.00 64.69 108 GLN A O 1
ATOM 812 N N . LEU A 1 109 ? -1.857 9.545 2.336 1.00 76.06 109 LEU A N 1
ATOM 813 C CA . LEU A 1 109 ? -0.753 8.620 2.581 1.00 76.06 109 LEU A CA 1
ATOM 814 C C . LEU A 1 109 ? -1.017 7.219 1.994 1.00 76.06 109 LEU A C 1
ATOM 816 O O . LEU A 1 109 ? -0.078 6.485 1.688 1.00 76.06 109 LEU A O 1
ATOM 820 N N . VAL A 1 110 ? -2.291 6.842 1.846 1.00 82.31 110 VAL A N 1
ATOM 821 C CA . VAL A 1 110 ? -2.714 5.504 1.413 1.00 82.31 110 VAL A CA 1
ATOM 822 C C . VAL A 1 110 ? -3.002 5.486 -0.088 1.00 82.31 110 VAL A C 1
ATOM 824 O O . VAL A 1 110 ? -3.945 6.119 -0.562 1.00 82.31 110 VAL A O 1
ATOM 827 N N . LYS A 1 111 ? -2.227 4.698 -0.840 1.00 88.50 111 LYS A N 1
ATOM 828 C CA . LYS A 1 111 ? -2.452 4.444 -2.272 1.00 88.50 111 LYS A CA 1
ATOM 829 C C . LYS A 1 111 ? -3.438 3.296 -2.461 1.00 88.50 111 LYS A C 1
ATOM 831 O O . LYS A 1 111 ? -3.039 2.156 -2.687 1.00 88.50 111 LYS A O 1
ATOM 836 N N . ASN A 1 112 ? -4.722 3.586 -2.305 1.00 89.81 112 ASN A N 1
ATOM 837 C CA . ASN A 1 112 ? -5.770 2.580 -2.445 1.00 89.81 112 ASN A CA 1
ATOM 838 C C . ASN A 1 112 ? -5.913 2.097 -3.897 1.00 89.81 112 ASN A C 1
ATOM 840 O O . ASN A 1 112 ? -5.883 2.899 -4.833 1.00 89.81 112 ASN A O 1
ATOM 844 N N . VAL A 1 113 ? -6.111 0.791 -4.062 1.00 91.19 113 VAL A N 1
ATOM 845 C CA . VAL A 1 113 ? -6.378 0.139 -5.348 1.00 91.19 113 VAL A CA 1
ATOM 846 C C . VAL A 1 113 ? -7.532 -0.846 -5.213 1.00 91.19 113 VAL A C 1
ATOM 848 O O . VAL A 1 113 ? -7.689 -1.488 -4.173 1.00 91.19 113 VAL A O 1
ATOM 851 N N . VAL A 1 114 ? -8.330 -0.968 -6.271 1.00 91.69 114 VAL A N 1
ATOM 852 C CA . VAL A 1 114 ? -9.422 -1.949 -6.358 1.00 91.69 114 VAL A CA 1
ATOM 853 C C . VAL A 1 114 ? -9.048 -3.114 -7.269 1.00 91.69 114 VAL A C 1
ATOM 855 O O . VAL A 1 114 ? -8.225 -2.979 -8.179 1.00 91.69 114 VAL A O 1
ATOM 858 N N . LYS A 1 115 ? -9.666 -4.272 -7.054 1.00 93.69 115 LYS A N 1
ATOM 859 C CA . LYS A 1 115 ? -9.502 -5.456 -7.895 1.00 93.69 115 LYS A CA 1
ATOM 860 C C . LYS A 1 115 ? -9.811 -5.128 -9.357 1.00 93.69 115 LYS A C 1
ATOM 862 O O . LYS A 1 115 ? -10.832 -4.529 -9.681 1.00 93.69 115 LYS A O 1
ATOM 867 N N . GLY A 1 116 ? -8.925 -5.560 -10.249 1.00 93.69 116 GLY A N 1
ATOM 868 C CA . GLY A 1 116 ? -8.995 -5.302 -11.686 1.00 93.69 116 GLY A CA 1
ATOM 869 C C . GLY A 1 116 ? -8.474 -3.926 -12.111 1.00 93.69 116 GLY A C 1
ATOM 870 O O . GLY A 1 116 ? -8.389 -3.669 -13.310 1.00 93.69 116 GLY A O 1
ATOM 871 N N . GLN A 1 117 ? -8.095 -3.046 -11.178 1.00 92.81 117 GLN A N 1
ATOM 872 C CA . GLN A 1 117 ? -7.517 -1.746 -11.515 1.00 92.81 117 GLN A CA 1
ATOM 873 C C . GLN A 1 117 ? -6.149 -1.909 -12.182 1.00 92.81 117 GLN A C 1
ATOM 875 O O . GLN A 1 117 ? -5.308 -2.680 -11.719 1.00 92.81 117 GLN A O 1
ATOM 880 N N . VAL A 1 118 ? -5.912 -1.128 -13.238 1.00 94.06 118 VAL A N 1
ATOM 881 C CA . VAL A 1 118 ? -4.597 -1.007 -13.875 1.00 94.06 118 VAL A CA 1
ATOM 882 C C . VAL A 1 118 ? -3.670 -0.194 -12.972 1.00 94.06 118 VAL A C 1
ATOM 884 O O . VAL A 1 118 ? -3.947 0.966 -12.669 1.00 94.06 118 VAL A O 1
ATOM 887 N N . ILE A 1 119 ? -2.573 -0.814 -12.548 1.00 92.62 119 ILE A N 1
ATOM 888 C CA . ILE A 1 119 ? -1.534 -0.235 -11.689 1.00 92.62 119 ILE A CA 1
ATOM 889 C C . ILE A 1 119 ? -0.418 0.375 -12.538 1.00 92.62 119 ILE A C 1
ATOM 891 O O . ILE A 1 119 ? 0.084 1.451 -12.225 1.00 92.62 119 ILE A O 1
ATOM 895 N N . ALA A 1 120 ? -0.029 -0.307 -13.615 1.00 92.25 120 ALA A N 1
ATOM 896 C CA . ALA A 1 120 ? 1.024 0.137 -14.519 1.00 92.25 120 ALA A CA 1
ATOM 897 C C . ALA A 1 120 ? 0.682 -0.220 -15.966 1.00 92.25 120 ALA A C 1
ATOM 899 O O . ALA A 1 120 ? 0.026 -1.232 -16.221 1.00 92.25 120 ALA A O 1
ATOM 900 N N . GLU A 1 121 ? 1.147 0.601 -16.902 1.00 93.56 121 GLU A N 1
ATOM 901 C CA . GLU A 1 121 ? 1.069 0.349 -18.339 1.00 93.56 121 GLU A CA 1
ATOM 902 C C . GLU A 1 121 ? 2.461 0.467 -18.959 1.00 93.56 121 GLU A C 1
ATOM 904 O O . GLU A 1 121 ? 3.218 1.381 -18.642 1.00 93.56 121 GLU A O 1
ATOM 909 N N . LYS A 1 122 ? 2.795 -0.468 -19.842 1.00 92.56 122 LYS A 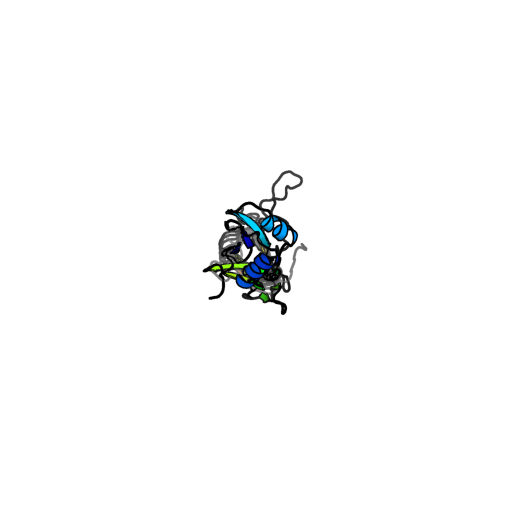N 1
ATOM 910 C CA . LYS A 1 122 ? 4.020 -0.473 -20.630 1.00 92.56 122 LYS A CA 1
ATOM 911 C C . LYS A 1 122 ? 3.718 0.085 -22.016 1.00 92.56 122 LYS A C 1
ATOM 913 O O . LYS A 1 122 ? 2.898 -0.463 -22.750 1.00 92.56 122 LYS A O 1
ATOM 918 N N . GLU A 1 123 ? 4.422 1.145 -22.384 1.00 93.50 123 GLU A N 1
ATOM 919 C CA . GLU A 1 123 ? 4.562 1.569 -23.772 1.00 93.50 123 GLU A CA 1
ATOM 920 C C . GLU A 1 123 ? 5.593 0.650 -24.442 1.00 93.50 123 GLU A C 1
ATOM 922 O O . GLU A 1 123 ? 6.721 0.564 -23.952 1.00 93.50 123 GLU A O 1
ATOM 927 N N . PRO A 1 124 ? 5.224 -0.096 -25.497 1.00 92.31 124 PRO A N 1
ATOM 928 C CA . PRO A 1 124 ? 6.107 -1.081 -26.112 1.00 92.31 124 PRO A CA 1
ATOM 929 C C . PRO A 1 124 ? 7.279 -0.419 -26.842 1.00 92.31 124 PRO A C 1
ATOM 931 O O . PRO A 1 124 ? 7.145 0.670 -27.403 1.00 92.31 124 PRO A O 1
ATOM 934 N N . ALA A 1 125 ? 8.417 -1.113 -26.879 1.00 92.75 125 ALA A N 1
ATOM 935 C CA . ALA A 1 125 ? 9.591 -0.645 -27.600 1.00 92.75 125 ALA A CA 1
ATOM 936 C C . ALA A 1 125 ? 9.345 -0.694 -29.116 1.00 92.75 125 ALA A C 1
ATOM 938 O O . ALA A 1 125 ? 8.707 -1.614 -29.635 1.00 92.75 125 ALA A O 1
ATOM 939 N N . ILE A 1 126 ? 9.887 0.284 -29.838 1.00 92.94 126 ILE A N 1
ATOM 940 C CA . ILE A 1 126 ? 9.811 0.364 -31.298 1.00 92.94 126 ILE A CA 1
ATOM 941 C C . ILE A 1 126 ? 11.197 0.056 -31.849 1.00 92.94 126 ILE A C 1
ATOM 943 O O . ILE A 1 126 ? 12.161 0.746 -31.521 1.00 92.94 126 ILE A O 1
ATOM 947 N N . ALA A 1 127 ? 11.309 -0.969 -32.693 1.00 90.38 127 ALA A N 1
ATOM 948 C CA . ALA A 1 127 ? 12.579 -1.332 -33.310 1.00 90.38 127 ALA A CA 1
ATOM 949 C C . ALA A 1 127 ? 13.104 -0.208 -34.216 1.00 90.38 127 ALA A C 1
ATOM 951 O O . ALA A 1 127 ? 12.355 0.397 -34.986 1.00 90.38 127 ALA A O 1
ATOM 952 N N . GLY A 1 128 ? 14.411 0.049 -34.140 1.00 91.25 128 GLY A N 1
ATOM 953 C CA . GLY A 1 128 ? 15.084 0.927 -35.091 1.00 91.25 128 GLY A CA 1
ATOM 954 C C . GLY A 1 128 ? 15.123 0.316 -36.492 1.00 91.25 128 GLY A C 1
ATOM 955 O O . GLY A 1 128 ? 14.958 -0.892 -36.667 1.00 91.25 128 GLY A O 1
ATOM 956 N N . MET A 1 129 ? 15.376 1.148 -37.501 1.00 92.56 129 MET A N 1
ATOM 957 C CA . MET A 1 129 ? 15.556 0.672 -38.874 1.00 92.56 129 MET A CA 1
ATOM 958 C C . MET A 1 129 ? 17.048 0.590 -39.205 1.00 92.56 129 MET A C 1
ATOM 960 O O . MET A 1 129 ? 17.766 1.566 -38.954 1.00 92.56 129 MET A O 1
ATOM 964 N N . PRO A 1 130 ? 17.519 -0.520 -39.801 1.00 93.12 130 PRO A N 1
ATOM 965 C CA . PRO A 1 130 ? 18.910 -0.644 -40.200 1.00 93.12 130 PRO A CA 1
ATOM 966 C C . PRO A 1 130 ? 19.262 0.394 -41.267 1.00 93.12 130 PRO A C 1
ATOM 968 O O . PRO A 1 130 ? 18.477 0.695 -42.171 1.00 93.12 130 PRO A O 1
ATOM 971 N N . GLY A 1 131 ? 20.463 0.943 -41.139 1.00 93.31 131 GLY A N 1
ATOM 972 C CA . GLY A 1 131 ? 21.090 1.787 -42.140 1.00 93.31 131 GLY A CA 1
ATOM 973 C C . GLY A 1 131 ? 21.848 0.959 -43.171 1.00 93.31 131 GLY A C 1
ATOM 974 O O . GLY A 1 131 ? 21.861 -0.273 -43.145 1.00 93.31 131 GLY A O 1
ATOM 975 N N . MET A 1 132 ? 22.534 1.646 -44.074 1.00 95.00 132 MET A N 1
ATOM 976 C CA . MET A 1 132 ? 23.390 1.030 -45.074 1.00 95.00 132 MET A CA 1
ATOM 977 C C . MET A 1 132 ? 24.603 1.911 -45.365 1.00 95.00 132 MET A C 1
ATOM 979 O O . MET A 1 132 ? 24.464 3.073 -45.738 1.00 95.00 132 MET A O 1
ATOM 983 N N . THR A 1 133 ? 25.800 1.344 -45.231 1.00 94.31 133 THR A N 1
ATOM 984 C CA . THR A 1 133 ? 27.064 2.011 -45.584 1.00 94.31 133 THR A CA 1
ATOM 985 C C . THR A 1 133 ? 27.186 2.248 -47.090 1.00 94.31 133 THR A C 1
ATOM 987 O O . THR A 1 133 ? 26.505 1.610 -47.902 1.00 94.31 133 THR A O 1
ATOM 990 N N . VAL A 1 134 ? 28.160 3.071 -47.495 1.00 93.44 134 VAL A N 1
ATOM 991 C CA . VAL A 1 134 ? 28.507 3.262 -48.917 1.00 93.44 134 VAL A CA 1
ATOM 992 C C . VAL A 1 134 ? 28.928 1.957 -49.609 1.00 93.44 134 VAL A C 1
ATOM 994 O O . VAL A 1 134 ? 28.880 1.869 -50.833 1.00 93.44 134 VAL A O 1
ATOM 997 N N . LYS A 1 135 ? 29.298 0.913 -48.847 1.00 91.75 135 LYS A N 1
ATOM 998 C CA . LYS A 1 135 ? 29.674 -0.421 -49.350 1.00 91.75 135 LYS A CA 1
ATOM 999 C C . LYS A 1 135 ? 28.506 -1.412 -49.476 1.00 91.75 135 LYS A C 1
ATOM 1001 O O . LYS A 1 135 ? 28.745 -2.571 -49.809 1.00 91.75 135 LYS A O 1
ATOM 1006 N N . ARG A 1 136 ? 27.257 -0.988 -49.230 1.00 91.12 136 ARG A N 1
ATOM 1007 C CA . ARG A 1 136 ? 26.071 -1.868 -49.086 1.00 91.12 136 ARG A CA 1
ATOM 1008 C C . ARG A 1 136 ? 26.172 -2.880 -47.936 1.00 91.12 136 ARG A C 1
ATOM 1010 O O . ARG A 1 136 ? 25.570 -3.948 -47.993 1.00 91.12 136 ARG A O 1
ATOM 1017 N N . VAL A 1 137 ? 26.923 -2.550 -46.889 1.00 92.12 137 VAL A N 1
ATOM 1018 C CA . VAL A 1 137 ? 26.902 -3.319 -45.636 1.00 92.12 137 VAL A CA 1
ATOM 1019 C C . VAL A 1 137 ? 25.817 -2.722 -44.731 1.00 92.12 137 VAL A C 1
ATOM 1021 O O . VAL A 1 137 ? 25.845 -1.497 -44.549 1.00 92.12 137 VAL A O 1
ATOM 1024 N N . PRO A 1 138 ? 24.873 -3.527 -44.204 1.00 91.56 138 PRO A N 1
ATOM 1025 C CA . PRO A 1 138 ? 23.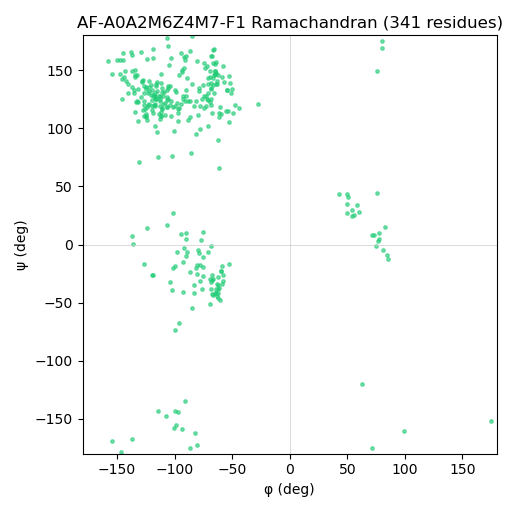878 -3.064 -43.239 1.00 91.56 138 PRO A CA 1
ATOM 1026 C C . PRO A 1 138 ? 24.544 -2.497 -41.984 1.00 91.56 138 PRO A C 1
ATOM 1028 O O . PRO A 1 138 ? 25.573 -3.010 -41.546 1.00 91.56 138 PRO A O 1
ATOM 1031 N N . VAL A 1 139 ? 23.955 -1.449 -41.410 1.00 92.06 139 VAL A N 1
ATOM 1032 C CA . VAL A 1 139 ? 24.378 -0.884 -40.121 1.00 92.06 139 VAL A CA 1
ATOM 1033 C C . VAL A 1 139 ? 23.229 -1.040 -39.141 1.00 92.06 139 VAL A C 1
ATOM 1035 O O . VAL A 1 139 ? 22.150 -0.492 -39.378 1.00 92.06 139 VAL A O 1
ATOM 1038 N N . ASP A 1 140 ? 23.453 -1.776 -38.058 1.00 92.06 140 ASP A N 1
ATOM 1039 C CA . ASP A 1 140 ? 22.426 -1.986 -37.042 1.00 92.06 140 ASP A CA 1
ATOM 1040 C C . ASP A 1 140 ? 22.095 -0.674 -36.311 1.00 92.06 140 ASP A C 1
ATOM 1042 O O . ASP A 1 140 ? 22.981 0.160 -36.080 1.00 92.06 140 ASP A O 1
ATOM 1046 N N . PRO A 1 141 ? 20.819 -0.451 -35.952 1.00 91.81 141 PRO A N 1
ATOM 1047 C CA . PRO A 1 141 ? 20.446 0.681 -35.123 1.00 91.81 141 PRO A CA 1
ATOM 1048 C C . PRO A 1 141 ? 20.985 0.521 -33.692 1.00 91.81 141 PRO A C 1
ATOM 1050 O O . PRO A 1 141 ? 21.306 -0.591 -33.264 1.00 91.81 141 PRO A O 1
ATOM 1053 N N . PRO A 1 142 ? 21.049 1.619 -32.917 1.00 90.38 142 PRO A N 1
ATOM 1054 C CA . PRO A 1 142 ? 21.351 1.540 -31.493 1.00 90.38 142 PRO A CA 1
ATOM 1055 C C . PRO A 1 142 ? 20.418 0.554 -30.766 1.00 90.38 142 PRO A C 1
ATOM 1057 O O . PRO A 1 142 ? 19.236 0.470 -31.120 1.00 90.38 142 PRO A O 1
ATOM 1060 N N . PRO A 1 143 ? 20.915 -0.173 -29.748 1.00 89.81 143 PRO A N 1
ATOM 1061 C CA . PRO A 1 143 ? 20.094 -1.107 -28.988 1.00 89.81 143 PRO A CA 1
ATOM 1062 C C . PRO A 1 143 ? 18.984 -0.361 -28.242 1.00 89.81 143 PRO A C 1
ATOM 1064 O O . PRO A 1 143 ? 19.231 0.685 -27.643 1.00 89.81 143 PRO A O 1
ATOM 1067 N N . ILE A 1 144 ? 17.781 -0.934 -28.256 1.00 92.19 144 ILE A N 1
ATOM 1068 C CA . ILE A 1 144 ? 16.626 -0.436 -27.501 1.00 92.19 144 ILE A CA 1
ATOM 1069 C C . ILE A 1 144 ? 16.529 -1.146 -26.150 1.00 92.19 144 ILE A C 1
ATOM 1071 O O . ILE A 1 144 ? 16.883 -2.322 -26.022 1.00 92.19 144 ILE A O 1
ATOM 1075 N N . LYS A 1 145 ? 16.023 -0.447 -25.138 1.00 90.38 145 LYS A N 1
ATOM 1076 C CA . LYS A 1 145 ? 15.671 -1.034 -23.841 1.00 90.38 145 LYS A CA 1
ATOM 1077 C C . LYS A 1 145 ? 14.223 -1.498 -23.865 1.00 90.38 145 LYS A C 1
ATOM 1079 O O . LYS A 1 145 ? 13.339 -0.739 -24.245 1.00 90.38 145 LYS A O 1
ATOM 1084 N N . ASP A 1 146 ? 13.982 -2.720 -23.401 1.00 90.50 146 ASP A N 1
ATOM 1085 C CA . ASP A 1 146 ? 12.634 -3.284 -23.307 1.00 90.50 146 ASP A CA 1
ATOM 1086 C C . ASP A 1 146 ? 12.369 -3.904 -21.921 1.00 90.50 146 ASP A C 1
ATOM 1088 O O . ASP A 1 146 ? 12.358 -5.133 -21.777 1.00 90.50 146 ASP A O 1
ATOM 1092 N N . PRO A 1 147 ? 12.218 -3.081 -20.861 1.00 88.44 147 PRO A N 1
ATOM 1093 C CA . PRO A 1 147 ? 11.838 -3.582 -19.544 1.00 88.44 147 PRO A CA 1
ATOM 1094 C C . PRO A 1 147 ? 10.514 -4.356 -19.608 1.00 88.44 147 PRO A C 1
ATOM 1096 O O . PRO A 1 147 ? 9.569 -3.968 -20.298 1.00 88.44 147 PRO A O 1
ATOM 1099 N N . GLN A 1 148 ? 10.440 -5.466 -18.878 1.00 88.81 148 GLN A N 1
ATOM 1100 C CA . GLN A 1 148 ? 9.224 -6.270 -18.771 1.00 88.81 148 GLN A CA 1
ATOM 1101 C C . GLN A 1 148 ? 8.453 -5.891 -17.508 1.00 88.81 148 GLN A C 1
ATOM 1103 O O . GLN A 1 148 ? 9.049 -5.550 -16.487 1.00 88.81 148 GLN A O 1
ATOM 1108 N N . LEU A 1 149 ? 7.123 -5.950 -17.584 1.00 89.56 149 LEU A N 1
ATOM 1109 C CA . LEU A 1 149 ? 6.290 -5.897 -16.390 1.00 89.56 149 LEU A CA 1
ATOM 1110 C C . LEU A 1 149 ? 6.414 -7.231 -15.655 1.00 89.56 149 LEU A C 1
ATOM 1112 O O . LEU A 1 149 ? 6.200 -8.290 -16.241 1.00 89.56 149 LEU A O 1
ATOM 1116 N N . GLU A 1 150 ? 6.737 -7.169 -14.369 1.00 89.31 150 GLU A N 1
ATOM 1117 C CA . GLU A 1 150 ? 6.810 -8.337 -13.497 1.00 89.31 150 GLU A CA 1
ATOM 1118 C C . GLU A 1 150 ? 5.608 -8.331 -12.546 1.00 89.31 150 GLU A C 1
ATOM 1120 O O . GLU A 1 150 ? 5.265 -7.302 -11.960 1.00 89.31 150 GLU A O 1
ATOM 1125 N N . ALA A 1 151 ? 4.945 -9.482 -12.409 1.00 91.50 151 ALA A N 1
ATOM 1126 C CA . ALA A 1 151 ? 3.853 -9.647 -11.459 1.00 91.50 151 ALA A CA 1
ATOM 1127 C C . ALA A 1 151 ? 4.421 -9.873 -10.052 1.00 91.50 151 ALA A C 1
ATOM 1129 O O . ALA A 1 151 ? 4.994 -10.926 -9.774 1.00 91.50 151 ALA A O 1
ATOM 1130 N N . GLY A 1 152 ? 4.235 -8.900 -9.161 1.00 92.38 152 GLY A N 1
ATOM 1131 C CA . GLY A 1 152 ? 4.435 -9.090 -7.727 1.00 92.38 152 GLY A CA 1
ATOM 1132 C C . GLY A 1 152 ? 3.196 -9.681 -7.038 1.00 92.38 152 GLY A C 1
ATOM 1133 O O . GLY A 1 152 ? 2.160 -9.916 -7.677 1.00 92.38 152 GLY A O 1
ATOM 1134 N N . PRO A 1 153 ? 3.255 -9.909 -5.716 1.00 95.62 153 PRO A N 1
ATOM 1135 C CA . PRO A 1 153 ? 2.130 -10.431 -4.945 1.00 95.62 153 PRO A CA 1
ATOM 1136 C C . PRO A 1 153 ? 0.812 -9.674 -5.178 1.00 95.62 153 PRO A C 1
ATOM 1138 O O . PRO A 1 153 ? 0.762 -8.443 -5.165 1.00 95.62 153 PRO A O 1
ATOM 1141 N N . ASN A 1 154 ? -0.270 -10.434 -5.377 1.00 96.56 154 ASN A N 1
ATOM 1142 C CA . ASN A 1 154 ? -1.621 -9.933 -5.660 1.00 96.56 154 ASN A CA 1
ATOM 1143 C C . ASN A 1 154 ? -1.726 -8.995 -6.876 1.00 96.56 154 ASN A C 1
ATOM 1145 O O . ASN A 1 154 ? -2.660 -8.196 -6.971 1.00 96.56 154 ASN A O 1
ATOM 1149 N N . THR A 1 155 ? -0.806 -9.123 -7.828 1.00 96.31 155 THR A N 1
ATOM 1150 C CA . THR A 1 155 ? -0.883 -8.462 -9.131 1.00 96.31 155 THR A CA 1
ATOM 1151 C C . THR A 1 155 ? -0.804 -9.488 -10.254 1.00 96.31 155 THR A C 1
ATOM 1153 O O . THR A 1 155 ? -0.356 -10.616 -10.050 1.00 96.31 155 THR A O 1
ATOM 1156 N N . ALA A 1 156 ? -1.272 -9.119 -11.442 1.00 96.38 156 ALA A N 1
ATOM 1157 C CA . ALA A 1 156 ? -1.155 -9.945 -12.637 1.00 96.38 156 ALA A CA 1
ATOM 1158 C C . ALA A 1 156 ? -0.833 -9.088 -13.854 1.00 96.38 156 ALA A C 1
ATOM 1160 O O . ALA A 1 156 ? -1.415 -8.020 -14.041 1.00 96.38 156 ALA A O 1
ATOM 1161 N N . VAL A 1 157 ? 0.070 -9.581 -14.696 1.00 96.19 157 VAL A N 1
ATOM 1162 C CA . VAL A 1 157 ? 0.354 -8.976 -15.997 1.00 96.19 157 VAL A CA 1
ATOM 1163 C C . VAL A 1 157 ? -0.650 -9.515 -17.014 1.00 96.19 157 VAL A C 1
ATOM 1165 O O . VAL A 1 157 ? -0.986 -10.701 -17.000 1.00 96.19 157 VAL A O 1
ATOM 1168 N N . THR A 1 158 ? -1.170 -8.647 -17.874 1.00 95.75 158 THR A N 1
ATOM 1169 C CA . THR A 1 158 ? -2.076 -9.045 -18.954 1.00 95.75 158 THR A CA 1
ATOM 1170 C C . THR A 1 158 ? -1.374 -9.954 -19.971 1.00 95.75 158 THR A C 1
ATOM 1172 O O . THR A 1 158 ? -0.155 -9.884 -20.113 1.00 95.75 158 THR A O 1
ATOM 1175 N N . PRO A 1 159 ? -2.110 -10.802 -20.720 1.00 94.38 159 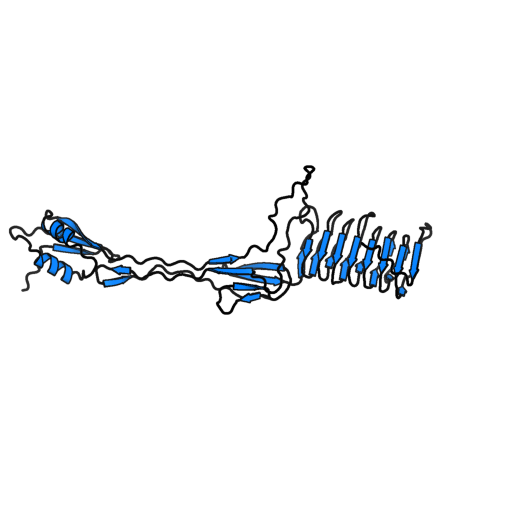PRO A N 1
ATOM 1176 C CA . PRO A 1 159 ? -1.501 -11.724 -21.687 1.00 94.38 159 PRO A CA 1
ATOM 1177 C C . PRO A 1 159 ? -0.652 -11.051 -22.776 1.00 94.38 159 PRO A C 1
ATOM 1179 O O . PRO A 1 159 ? 0.253 -11.676 -23.316 1.00 94.38 159 PRO A O 1
ATOM 1182 N N . ASP A 1 160 ? -0.941 -9.788 -23.096 1.00 93.06 160 ASP A N 1
ATOM 1183 C CA . ASP A 1 160 ? -0.172 -8.969 -24.040 1.00 93.06 160 ASP A CA 1
ATOM 1184 C C . ASP A 1 160 ? 1.126 -8.389 -23.441 1.00 93.06 160 ASP A C 1
ATOM 1186 O O . ASP A 1 160 ? 1.921 -7.796 -24.165 1.00 93.06 160 ASP A O 1
ATOM 1190 N N . GLY A 1 161 ? 1.362 -8.547 -22.133 1.00 92.44 161 GLY A N 1
ATOM 1191 C CA . GLY A 1 161 ? 2.534 -8.011 -21.440 1.00 92.44 161 GLY A CA 1
ATOM 1192 C C . GLY A 1 161 ? 2.509 -6.494 -21.230 1.00 92.44 161 GLY A C 1
ATOM 1193 O O . GLY A 1 161 ? 3.523 -5.928 -20.818 1.00 92.44 161 GLY A O 1
ATOM 1194 N N . LEU A 1 162 ? 1.388 -5.820 -21.520 1.00 93.88 162 LEU A N 1
ATOM 1195 C CA . LEU A 1 162 ? 1.325 -4.356 -21.564 1.00 93.88 162 LEU A CA 1
ATOM 1196 C C . LEU A 1 162 ? 0.750 -3.714 -20.304 1.00 93.88 162 LEU A C 1
ATOM 1198 O O . LEU A 1 162 ? 0.948 -2.519 -20.096 1.00 93.88 162 LEU A O 1
ATOM 1202 N N . LYS A 1 163 ? 0.029 -4.455 -19.459 1.00 95.31 163 LYS A N 1
ATOM 1203 C CA . LYS A 1 163 ? -0.615 -3.892 -18.266 1.00 95.31 163 LYS A CA 1
ATOM 1204 C C . LYS A 1 163 ? -0.382 -4.754 -17.042 1.00 95.31 163 LYS A C 1
ATOM 1206 O O . LYS A 1 163 ? -0.396 -5.977 -17.121 1.00 95.31 163 LYS A O 1
ATOM 1211 N N . LEU A 1 164 ? -0.236 -4.097 -15.897 1.00 95.12 164 LEU A N 1
ATOM 1212 C CA . LEU A 1 164 ? -0.223 -4.723 -14.579 1.00 95.12 164 LEU A CA 1
ATOM 1213 C C . LEU A 1 164 ? -1.538 -4.406 -13.867 1.00 95.12 164 LEU A C 1
ATOM 1215 O O . LEU A 1 164 ? -1.892 -3.238 -13.715 1.00 95.12 164 LEU A O 1
ATOM 1219 N N . LEU A 1 165 ? -2.254 -5.436 -13.432 1.00 95.94 165 LEU A N 1
ATOM 1220 C CA . LEU A 1 165 ? -3.566 -5.346 -12.796 1.00 95.94 165 LEU A CA 1
ATOM 1221 C C . LEU A 1 165 ? -3.4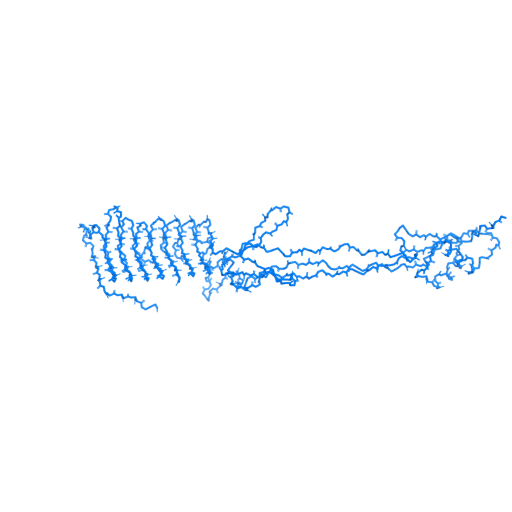91 -5.745 -11.322 1.00 95.94 165 LEU A C 1
ATOM 1223 O O . LEU A 1 165 ? -2.746 -6.657 -10.966 1.00 95.94 165 LEU A O 1
ATOM 1227 N N . SER A 1 166 ? -4.320 -5.125 -10.481 1.00 96.00 166 SER A N 1
ATOM 1228 C CA . SER A 1 166 ? -4.559 -5.611 -9.117 1.00 96.00 166 SER A CA 1
ATOM 1229 C C . SER A 1 166 ? -5.473 -6.838 -9.120 1.00 96.00 166 SER A C 1
ATOM 1231 O O . SER A 1 166 ? -6.504 -6.848 -9.794 1.00 96.00 166 SER A O 1
ATOM 1233 N N . LEU A 1 167 ? -5.160 -7.854 -8.317 1.00 96.25 167 LEU A N 1
ATOM 1234 C CA . LEU A 1 167 ? -6.015 -9.033 -8.127 1.00 96.25 167 LEU A CA 1
ATOM 1235 C C . LEU A 1 167 ? -6.978 -8.907 -6.939 1.00 96.25 167 LEU A C 1
ATOM 1237 O O . LEU A 1 167 ? -7.938 -9.679 -6.852 1.00 96.25 167 LEU A O 1
ATOM 1241 N N . ILE A 1 168 ? -6.745 -7.943 -6.046 1.00 94.38 168 ILE A N 1
ATOM 1242 C CA . ILE A 1 168 ? -7.532 -7.722 -4.826 1.00 94.38 168 ILE A CA 1
ATOM 1243 C C . ILE A 1 168 ? -7.791 -6.231 -4.587 1.00 94.38 168 ILE A C 1
ATOM 1245 O O . ILE A 1 168 ? -7.128 -5.369 -5.163 1.00 94.38 168 ILE A O 1
ATOM 1249 N N . ASP A 1 169 ? -8.725 -5.937 -3.690 1.00 91.19 169 ASP A N 1
ATOM 1250 C CA . ASP A 1 169 ? -8.827 -4.615 -3.081 1.00 91.19 169 ASP A CA 1
ATOM 1251 C C . ASP A 1 169 ? -7.766 -4.476 -1.982 1.00 91.19 169 ASP A C 1
ATOM 1253 O O . ASP A 1 169 ? -7.573 -5.387 -1.168 1.00 91.19 169 ASP A O 1
ATOM 1257 N N . GLY A 1 170 ? -7.064 -3.348 -1.947 1.00 92.12 170 GLY A N 1
ATOM 1258 C CA . GLY A 1 170 ? -5.984 -3.153 -0.986 1.00 92.12 170 GLY A CA 1
ATOM 1259 C C . GLY A 1 170 ? -5.225 -1.855 -1.191 1.00 92.12 170 GLY A C 1
ATOM 1260 O O . GLY A 1 170 ? -5.768 -0.864 -1.683 1.00 92.12 170 GLY A O 1
ATOM 1261 N N . HIS A 1 171 ? -3.954 -1.861 -0.799 1.00 90.44 171 HIS A N 1
ATOM 1262 C CA . HIS A 1 171 ? -3.064 -0.724 -0.985 1.00 90.44 171 HIS A CA 1
ATOM 1263 C C . HIS A 1 171 ? -1.831 -1.107 -1.802 1.00 90.44 171 HIS A C 1
ATOM 1265 O O . HIS A 1 171 ? -1.269 -2.192 -1.651 1.00 90.44 171 HIS A O 1
ATOM 1271 N N . LEU A 1 172 ? -1.433 -0.192 -2.678 1.00 91.31 172 LEU A N 1
ATOM 1272 C CA . LEU A 1 172 ? -0.285 -0.339 -3.555 1.00 91.31 172 LEU A CA 1
ATOM 1273 C C . LEU A 1 172 ? 1.015 -0.135 -2.775 1.00 91.31 172 LEU A C 1
ATOM 1275 O O . LEU A 1 172 ? 1.233 0.922 -2.174 1.00 91.31 172 LEU A O 1
ATOM 1279 N N . VAL A 1 173 ? 1.899 -1.121 -2.866 1.00 90.25 173 VAL A N 1
ATOM 1280 C CA . VAL A 1 173 ? 3.249 -1.099 -2.311 1.00 90.25 173 VAL A CA 1
ATOM 1281 C C . VAL A 1 173 ? 4.245 -1.195 -3.457 1.00 90.25 173 VAL A C 1
ATOM 1283 O O . VAL A 1 173 ? 4.122 -2.041 -4.340 1.00 90.25 173 VAL A O 1
ATOM 1286 N N . ILE A 1 174 ? 5.220 -0.288 -3.449 1.00 87.69 174 ILE A N 1
ATOM 1287 C CA . ILE A 1 174 ? 6.320 -0.266 -4.412 1.00 87.69 174 ILE A CA 1
ATOM 1288 C C . ILE A 1 174 ? 7.606 -0.286 -3.598 1.00 87.69 174 ILE A C 1
ATOM 1290 O O . ILE A 1 174 ? 7.918 0.690 -2.911 1.00 87.69 174 ILE A O 1
ATOM 1294 N N . GLU A 1 175 ? 8.328 -1.398 -3.652 1.00 85.06 175 GLU A N 1
ATOM 1295 C CA . GLU A 1 175 ? 9.573 -1.599 -2.913 1.00 85.06 175 GLU A CA 1
ATOM 1296 C C . GLU A 1 175 ? 10.751 -1.766 -3.873 1.00 85.06 175 GLU A C 1
ATOM 1298 O O . GLU A 1 175 ? 10.663 -2.436 -4.898 1.00 85.06 175 GLU A O 1
ATOM 1303 N N . SER A 1 176 ? 11.877 -1.131 -3.545 1.00 82.69 176 SER A N 1
ATOM 1304 C CA . SER A 1 176 ? 13.123 -1.312 -4.289 1.00 82.69 176 SER A CA 1
ATOM 1305 C C . SER A 1 176 ? 13.824 -2.568 -3.783 1.00 82.69 176 SER A C 1
ATOM 1307 O O . SER A 1 176 ? 14.200 -2.636 -2.614 1.00 82.69 176 SER A O 1
ATOM 1309 N N . MET A 1 177 ? 14.033 -3.540 -4.667 1.00 77.19 177 MET A N 1
ATOM 1310 C CA . MET A 1 177 ? 14.645 -4.836 -4.346 1.00 77.19 177 MET A CA 1
ATOM 1311 C C . MET A 1 177 ? 16.179 -4.826 -4.497 1.00 77.19 177 MET A C 1
ATOM 1313 O O . MET A 1 177 ? 16.825 -5.871 -4.442 1.00 77.19 177 MET A O 1
ATOM 1317 N N . GLY A 1 178 ? 16.784 -3.647 -4.692 1.00 72.19 178 GLY A N 1
ATOM 1318 C CA . GLY A 1 178 ? 18.201 -3.509 -5.040 1.00 72.19 178 GLY A CA 1
ATOM 1319 C C . GLY A 1 178 ? 18.468 -3.756 -6.531 1.00 72.19 178 GLY A C 1
ATOM 1320 O O . GLY A 1 178 ? 17.587 -4.171 -7.281 1.00 72.19 178 GLY A O 1
ATOM 1321 N N . LEU A 1 179 ? 19.684 -3.431 -6.995 1.00 72.75 179 LEU A N 1
ATOM 1322 C CA . LEU A 1 179 ? 20.103 -3.565 -8.408 1.00 72.75 179 LEU A CA 1
ATOM 1323 C C . LEU A 1 179 ? 19.175 -2.858 -9.426 1.00 72.75 179 LEU A C 1
ATOM 1325 O O . LEU A 1 179 ? 19.121 -3.238 -10.592 1.00 72.75 179 LEU A O 1
ATOM 1329 N N . GLY A 1 180 ? 18.442 -1.829 -8.990 1.00 66.69 180 GLY A N 1
ATOM 1330 C CA . GLY A 1 180 ? 17.516 -1.070 -9.838 1.00 66.69 180 GLY A CA 1
ATOM 1331 C C . GLY A 1 180 ? 16.175 -1.757 -10.122 1.00 66.69 180 GLY A C 1
ATOM 1332 O O . GLY A 1 180 ? 15.427 -1.258 -10.957 1.00 66.69 180 GLY A O 1
ATOM 1333 N N . ARG A 1 181 ? 15.848 -2.870 -9.447 1.00 73.69 181 ARG A N 1
ATOM 1334 C CA . ARG A 1 181 ? 14.548 -3.550 -9.584 1.00 73.69 181 ARG A CA 1
ATOM 1335 C C . ARG A 1 181 ? 13.520 -3.003 -8.600 1.00 73.69 181 ARG A C 1
ATOM 1337 O O . ARG A 1 181 ? 13.851 -2.707 -7.451 1.00 73.69 181 ARG A O 1
ATOM 1344 N N . GLN A 1 182 ? 12.273 -2.913 -9.046 1.00 82.06 182 GLN A N 1
ATOM 1345 C CA . GLN A 1 182 ? 11.132 -2.535 -8.217 1.00 82.06 182 GLN A CA 1
ATOM 1346 C C . GLN A 1 182 ? 10.132 -3.686 -8.178 1.00 82.06 182 GLN A C 1
ATOM 1348 O O . GLN A 1 182 ? 9.723 -4.176 -9.226 1.00 82.06 182 GLN A O 1
ATOM 1353 N N . GLU A 1 183 ? 9.734 -4.099 -6.979 1.00 88.44 183 GLU A N 1
ATOM 1354 C CA . GLU A 1 183 ? 8.598 -4.990 -6.783 1.00 88.44 183 GLU A CA 1
ATOM 1355 C C . GLU A 1 183 ? 7.342 -4.138 -6.594 1.00 88.44 183 GLU A C 1
ATOM 1357 O O . GLU A 1 183 ? 7.284 -3.275 -5.712 1.00 88.44 183 GLU A O 1
ATOM 1362 N N . ILE A 1 184 ? 6.339 -4.382 -7.435 1.00 91.50 184 ILE A N 1
ATOM 1363 C CA . ILE A 1 184 ? 5.021 -3.764 -7.328 1.00 91.50 184 ILE A CA 1
ATOM 1364 C C . ILE A 1 184 ? 4.058 -4.825 -6.812 1.00 91.50 184 ILE A C 1
ATOM 1366 O O . ILE A 1 184 ? 3.836 -5.838 -7.475 1.00 91.50 184 ILE A O 1
ATOM 1370 N N . ARG A 1 185 ? 3.468 -4.586 -5.642 1.00 93.62 185 ARG A N 1
ATOM 1371 C CA . ARG A 1 185 ? 2.521 -5.513 -5.021 1.00 93.62 185 ARG A CA 1
ATOM 1372 C C . ARG A 1 185 ? 1.318 -4.800 -4.432 1.00 93.62 185 ARG A C 1
ATOM 1374 O O . ARG A 1 185 ? 1.339 -3.588 -4.211 1.00 93.62 185 ARG A O 1
ATOM 1381 N N . VAL A 1 186 ? 0.266 -5.567 -4.167 1.00 95.00 186 VAL A N 1
ATOM 1382 C CA . VAL A 1 186 ? -0.934 -5.069 -3.491 1.00 95.00 186 VAL A CA 1
ATOM 1383 C C . VAL A 1 186 ? -1.134 -5.836 -2.201 1.00 95.00 186 VAL A C 1
ATOM 1385 O O . VAL A 1 186 ? -1.340 -7.046 -2.205 1.00 95.00 186 VAL A O 1
ATOM 1388 N N . ASP A 1 187 ? -1.113 -5.119 -1.088 1.00 95.06 187 ASP A N 1
ATOM 1389 C CA . ASP A 1 187 ? -1.259 -5.713 0.232 1.00 95.06 187 ASP A CA 1
ATOM 1390 C C . ASP A 1 187 ? -2.665 -5.410 0.776 1.00 95.06 187 ASP A C 1
ATOM 1392 O O . ASP A 1 187 ? -3.160 -4.278 0.717 1.00 95.06 187 ASP A O 1
ATOM 1396 N N . LYS A 1 188 ? -3.331 -6.428 1.336 1.00 94.25 188 LYS A N 1
ATOM 1397 C CA . LYS A 1 188 ? -4.680 -6.283 1.915 1.00 94.25 188 LYS A CA 1
ATOM 1398 C C . LYS A 1 188 ? -4.689 -5.390 3.162 1.00 94.25 188 LYS A C 1
ATOM 1400 O O . LYS A 1 188 ? -5.693 -4.743 3.439 1.00 94.25 188 LYS A O 1
ATOM 1405 N N . THR A 1 189 ? -3.589 -5.356 3.913 1.00 95.56 189 THR A N 1
ATOM 1406 C CA . THR A 1 189 ? -3.478 -4.618 5.180 1.00 95.56 189 THR A CA 1
ATOM 1407 C C . THR A 1 189 ? -2.495 -3.471 5.047 1.00 95.56 189 THR A C 1
ATOM 1409 O O . THR A 1 189 ? -1.297 -3.712 4.943 1.00 95.56 189 THR A O 1
ATOM 1412 N N . PHE A 1 190 ? -2.976 -2.231 5.109 1.00 95.44 190 PHE A N 1
ATOM 1413 C CA . PHE A 1 190 ? -2.114 -1.053 5.193 1.00 95.44 190 PHE A CA 1
ATOM 1414 C C . PHE A 1 190 ? -1.506 -0.928 6.589 1.00 95.44 190 PHE A C 1
ATOM 1416 O O . PHE A 1 190 ? -2.246 -0.916 7.568 1.00 95.44 190 PHE A O 1
ATOM 1423 N N . VAL A 1 191 ? -0.179 -0.793 6.685 1.00 95.69 191 VAL A N 1
ATOM 1424 C CA . VAL A 1 191 ? 0.533 -0.657 7.967 1.00 95.69 191 VAL A CA 1
ATOM 1425 C C . VAL A 1 191 ? 1.152 0.732 8.100 1.00 95.69 191 VAL A C 1
ATOM 1427 O O . VAL A 1 191 ? 2.184 1.040 7.498 1.00 95.69 191 VAL A O 1
ATOM 1430 N N . LEU A 1 192 ? 0.579 1.559 8.971 1.00 95.44 192 LEU A N 1
ATOM 1431 C CA . LEU A 1 192 ? 1.164 2.826 9.380 1.00 95.44 192 LEU A CA 1
ATOM 1432 C C . LEU A 1 192 ? 2.119 2.610 10.556 1.00 95.44 192 LEU A C 1
ATOM 1434 O O . LEU A 1 192 ? 1.709 2.365 11.688 1.00 95.44 192 LEU A O 1
ATOM 1438 N N . LYS A 1 193 ? 3.422 2.761 10.309 1.00 95.44 193 LYS A N 1
ATOM 1439 C CA . LYS A 1 193 ? 4.480 2.563 11.321 1.00 95.44 193 LYS A CA 1
ATOM 1440 C C . LYS A 1 193 ? 4.615 3.709 12.346 1.00 95.44 193 LYS A C 1
ATOM 1442 O O . LYS A 1 193 ? 5.602 3.753 13.070 1.00 95.44 193 LYS A O 1
ATOM 1447 N N . ARG A 1 194 ? 3.666 4.646 12.388 1.00 96.00 194 ARG A N 1
ATOM 1448 C CA . ARG A 1 194 ? 3.669 5.843 13.248 1.00 96.00 194 ARG A CA 1
ATOM 1449 C C . ARG A 1 194 ? 2.245 6.209 13.676 1.00 96.00 194 ARG A C 1
ATOM 1451 O O . ARG A 1 194 ? 1.305 5.492 13.341 1.00 96.00 194 ARG A O 1
ATOM 1458 N N . SER A 1 195 ? 2.106 7.293 14.429 1.00 96.81 195 SER A N 1
ATOM 1459 C CA . SER A 1 195 ? 0.812 7.809 14.880 1.00 96.81 195 SER A CA 1
ATOM 1460 C C . SER A 1 195 ? 0.031 8.506 13.764 1.00 96.81 195 SER A C 1
ATOM 1462 O O . SER A 1 195 ? 0.601 8.988 12.781 1.00 96.81 195 SER A O 1
ATOM 1464 N N . VAL A 1 196 ? -1.287 8.546 13.943 1.00 96.00 196 VAL A N 1
ATOM 1465 C CA . VAL A 1 196 ? -2.221 9.359 13.165 1.00 96.00 196 VAL A CA 1
ATOM 1466 C C . VAL A 1 196 ? -2.325 10.725 13.844 1.00 96.00 196 VAL A C 1
ATOM 1468 O O . VAL A 1 196 ? -2.867 10.835 14.947 1.00 96.00 196 VAL A O 1
ATOM 1471 N N . ASP A 1 197 ? -1.737 11.739 13.218 1.00 93.69 197 ASP A N 1
ATOM 1472 C CA . ASP A 1 197 ? -1.543 13.091 13.743 1.00 93.69 197 ASP A CA 1
ATOM 1473 C C . ASP A 1 197 ? -1.429 14.122 12.604 1.00 93.69 197 ASP A C 1
ATOM 1475 O O . ASP A 1 197 ? -1.683 13.821 11.437 1.00 93.69 197 ASP A O 1
ATOM 1479 N N . MET A 1 198 ? -1.033 15.357 12.924 1.00 89.19 198 MET A N 1
ATOM 1480 C CA . MET A 1 198 ? -0.870 16.432 11.934 1.00 89.19 198 MET A CA 1
ATOM 1481 C C . MET A 1 198 ? 0.153 16.103 10.838 1.00 89.19 198 MET A C 1
ATOM 1483 O O . MET A 1 198 ? 0.081 16.687 9.763 1.00 89.19 198 MET A O 1
ATOM 1487 N N . ALA A 1 199 ? 1.094 15.187 11.087 1.00 87.75 199 ALA A N 1
ATOM 1488 C CA . ALA A 1 199 ? 2.119 14.772 10.135 1.00 87.75 199 ALA A CA 1
ATOM 1489 C C . ALA A 1 199 ? 1.695 13.580 9.261 1.00 87.75 199 ALA A C 1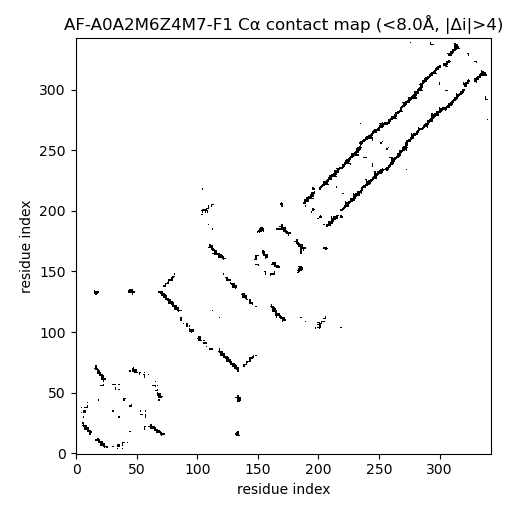
ATOM 1491 O O . ALA A 1 199 ? 2.379 13.280 8.279 1.00 87.75 199 ALA A O 1
ATOM 1492 N N . THR A 1 200 ? 0.574 12.919 9.555 1.00 89.50 200 THR A N 1
ATOM 1493 C CA . THR A 1 200 ? 0.038 11.817 8.733 1.00 89.50 200 THR A CA 1
ATOM 1494 C C . THR A 1 200 ? -1.357 12.066 8.173 1.00 89.50 200 THR A C 1
ATOM 1496 O O . THR A 1 200 ? -1.664 11.534 7.107 1.00 89.50 200 THR A O 1
ATOM 1499 N N . GLY A 1 201 ? -2.169 12.901 8.821 1.00 91.00 201 GLY A N 1
ATOM 1500 C CA . GLY A 1 201 ? -3.548 13.160 8.419 1.00 91.00 201 GLY A CA 1
ATOM 1501 C C . GLY A 1 201 ? -4.484 11.979 8.692 1.00 91.00 201 GLY A C 1
ATOM 1502 O O . GLY A 1 201 ? -4.104 10.971 9.278 1.00 91.00 201 GLY A O 1
ATOM 1503 N N . ASN A 1 202 ? -5.734 12.109 8.259 1.00 92.38 202 ASN A N 1
ATOM 1504 C CA . ASN A 1 202 ? -6.728 11.045 8.299 1.00 92.38 202 ASN A CA 1
ATOM 1505 C C . ASN A 1 202 ? -6.319 9.885 7.386 1.00 92.38 202 ASN A C 1
ATOM 1507 O O . ASN A 1 202 ? -5.755 10.077 6.307 1.00 92.38 202 ASN A O 1
ATOM 1511 N N . ILE A 1 203 ? -6.677 8.674 7.802 1.00 93.88 203 ILE A N 1
ATOM 1512 C CA . ILE A 1 203 ? -6.353 7.440 7.093 1.00 93.88 203 ILE A CA 1
ATOM 1513 C C . ILE A 1 203 ? -7.636 6.816 6.552 1.00 93.88 203 ILE A C 1
ATOM 1515 O O . ILE A 1 203 ? -8.588 6.596 7.299 1.00 93.88 203 ILE A O 1
ATOM 1519 N N . TYR A 1 204 ? -7.637 6.507 5.256 1.00 93.31 204 TYR A N 1
ATOM 1520 C CA . TYR A 1 204 ? -8.733 5.830 4.564 1.00 93.31 204 TYR A CA 1
ATOM 1521 C C . TYR A 1 204 ? -8.185 4.598 3.846 1.00 93.31 204 TYR A C 1
ATOM 1523 O O . TYR A 1 204 ? -7.370 4.732 2.931 1.00 93.31 204 TYR A O 1
ATOM 1531 N N . CYS A 1 205 ? -8.635 3.412 4.243 1.00 92.56 205 CYS A N 1
ATOM 1532 C CA . CYS A 1 205 ? -8.177 2.131 3.710 1.00 92.56 205 CYS A CA 1
ATOM 1533 C C . CYS A 1 205 ? -9.335 1.368 3.054 1.00 92.56 205 CYS A C 1
ATOM 1535 O O . CYS A 1 205 ? -10.373 1.147 3.675 1.00 92.56 205 CYS A O 1
ATOM 1537 N N . ILE A 1 206 ? -9.155 0.907 1.814 1.00 91.38 206 ILE A N 1
ATOM 1538 C CA . ILE A 1 206 ? -10.117 -0.023 1.189 1.00 91.38 206 ILE A CA 1
ATOM 1539 C C . ILE A 1 206 ? -9.966 -1.439 1.770 1.00 91.38 206 ILE A C 1
ATOM 1541 O O . ILE A 1 206 ? -10.922 -2.199 1.804 1.00 91.38 206 ILE A O 1
ATOM 1545 N N . GLY A 1 207 ? -8.783 -1.801 2.262 1.00 92.31 207 GLY A N 1
ATOM 1546 C CA . GLY A 1 207 ? -8.550 -3.072 2.945 1.00 92.31 207 GLY A CA 1
ATOM 1547 C C . GLY A 1 207 ? -8.614 -2.960 4.470 1.00 92.31 207 GLY A C 1
ATOM 1548 O O . GLY A 1 207 ? -9.384 -2.179 5.032 1.00 92.31 207 GLY A O 1
ATOM 1549 N N . ASN A 1 208 ? -7.757 -3.735 5.131 1.00 96.44 208 ASN A N 1
ATOM 1550 C CA . ASN A 1 208 ? -7.503 -3.646 6.566 1.00 96.44 208 ASN A CA 1
ATOM 1551 C C . ASN A 1 208 ? -6.523 -2.498 6.866 1.00 96.44 208 ASN A C 1
ATOM 1553 O O . ASN A 1 208 ? -5.724 -2.103 6.010 1.00 96.44 208 ASN A O 1
ATOM 1557 N N . CYS A 1 209 ? -6.532 -2.001 8.099 1.00 97.38 209 CYS A N 1
ATOM 1558 C CA . CYS A 1 209 ? -5.615 -0.966 8.565 1.00 97.38 209 CYS A CA 1
ATOM 1559 C C . CYS A 1 209 ? -4.945 -1.372 9.882 1.00 97.38 209 CYS A C 1
ATOM 1561 O O . CYS A 1 209 ? -5.624 -1.688 10.852 1.00 97.38 209 CYS A O 1
ATOM 1563 N N . GLU A 1 210 ? -3.617 -1.320 9.933 1.00 98.38 210 GLU A N 1
ATOM 1564 C CA . GLU A 1 210 ? -2.824 -1.407 11.157 1.00 98.38 210 GLU A CA 1
ATOM 1565 C C . GLU A 1 210 ? -2.138 -0.062 11.414 1.00 98.38 210 GLU A C 1
ATOM 1567 O O . GLU A 1 210 ? -1.368 0.424 10.587 1.00 98.38 210 GLU A O 1
ATOM 1572 N N . VAL A 1 211 ? -2.365 0.526 12.584 1.00 98.31 211 VAL A N 1
ATOM 1573 C CA . VAL A 1 211 ? -1.653 1.708 13.073 1.00 98.31 211 VAL A CA 1
ATOM 1574 C C . VAL A 1 211 ? -0.776 1.281 14.241 1.00 98.31 211 VAL A C 1
ATOM 1576 O O . VAL A 1 211 ? -1.270 0.849 15.279 1.00 98.31 211 VAL A O 1
ATOM 1579 N N . ARG A 1 212 ? 0.546 1.404 14.094 1.00 98.12 212 ARG A N 1
ATOM 1580 C CA . ARG A 1 212 ? 1.502 1.031 15.151 1.00 98.12 212 ARG A CA 1
ATOM 1581 C C . ARG A 1 212 ? 1.662 2.094 16.237 1.00 98.12 212 ARG A C 1
ATOM 1583 O O . ARG A 1 212 ? 2.198 1.793 17.298 1.00 98.12 212 ARG A O 1
ATOM 1590 N N . GLY A 1 213 ? 1.238 3.325 15.956 1.00 97.81 213 GLY A N 1
ATOM 1591 C CA . GLY A 1 213 ? 1.219 4.431 16.909 1.00 97.81 213 GLY A CA 1
ATOM 1592 C C . GLY A 1 213 ? -0.163 4.684 17.508 1.00 97.81 213 GLY A C 1
ATOM 1593 O O . GLY A 1 213 ? -1.031 3.810 17.516 1.00 97.81 213 GLY A O 1
ATOM 1594 N N . ASN A 1 214 ? -0.350 5.906 17.999 1.00 98.00 214 ASN A N 1
ATOM 1595 C CA . ASN A 1 214 ? -1.616 6.379 18.554 1.00 98.00 214 ASN A CA 1
ATOM 1596 C C . ASN A 1 214 ? -2.488 7.011 17.462 1.00 98.00 214 ASN A C 1
ATOM 1598 O O . ASN A 1 214 ? -1.978 7.429 16.421 1.00 98.00 214 ASN A O 1
ATOM 1602 N N . VAL A 1 215 ? -3.784 7.152 17.725 1.00 97.69 215 VAL A N 1
ATOM 1603 C CA . VAL A 1 215 ? -4.671 8.022 16.942 1.00 97.69 215 VAL A CA 1
ATOM 1604 C C . VAL A 1 215 ? -5.022 9.231 17.797 1.00 97.69 215 VAL A C 1
ATOM 1606 O O . VAL A 1 215 ? -5.681 9.088 18.825 1.00 97.69 215 VAL A O 1
ATOM 1609 N N . THR A 1 216 ? -4.520 10.399 17.397 1.00 96.12 216 THR A N 1
ATOM 1610 C CA . THR A 1 216 ? -4.599 11.638 18.185 1.00 96.12 216 THR A CA 1
ATOM 1611 C C . THR A 1 216 ? -5.898 12.409 17.950 1.00 96.12 216 THR A C 1
ATOM 1613 O O . THR A 1 216 ? -6.641 12.145 16.999 1.00 96.12 216 THR A O 1
ATOM 1616 N N . GLU A 1 217 ? -6.164 13.380 18.826 1.00 95.19 217 GLU A N 1
ATOM 1617 C CA . GLU A 1 217 ? -7.432 14.106 18.867 1.00 95.19 217 GLU A CA 1
ATOM 1618 C C . GLU A 1 217 ? -7.802 14.732 17.519 1.00 95.19 217 GLU A C 1
ATOM 1620 O O . GLU A 1 217 ? -7.016 15.417 16.861 1.00 95.19 217 GLU A O 1
ATOM 1625 N N . GLY A 1 218 ? -9.056 14.522 17.120 1.00 91.69 218 GLY A N 1
ATOM 1626 C CA . GLY A 1 218 ? -9.635 15.131 15.930 1.00 91.69 218 GLY A CA 1
ATOM 1627 C C . GLY A 1 218 ? -9.224 14.489 14.604 1.00 91.69 218 GLY A C 1
ATOM 1628 O O . GLY A 1 218 ? -9.632 15.013 13.561 1.00 91.69 218 GLY A O 1
ATOM 1629 N N . PHE A 1 219 ? -8.467 13.391 14.615 1.00 94.75 219 PHE A N 1
ATOM 1630 C CA . PHE A 1 219 ? -8.168 12.598 13.422 1.00 94.75 219 PHE A CA 1
ATOM 1631 C C . PHE A 1 219 ? -9.124 11.426 13.239 1.00 94.75 219 PHE A C 1
ATOM 1633 O O . PHE A 1 219 ? -9.882 11.060 14.141 1.00 94.75 219 PHE A O 1
ATOM 1640 N N . LYS A 1 220 ? -9.100 10.861 12.029 1.00 95.19 220 LYS A N 1
ATOM 1641 C CA . LYS A 1 220 ? -9.965 9.756 11.631 1.00 95.19 220 LYS A CA 1
ATOM 1642 C C . LYS A 1 220 ? -9.183 8.602 11.023 1.00 95.19 220 LYS A C 1
ATOM 1644 O O . LYS A 1 220 ? -8.282 8.822 10.213 1.00 95.19 220 LYS A O 1
ATOM 1649 N N . VAL A 1 221 ? -9.589 7.382 11.359 1.00 97.12 221 VAL A N 1
ATOM 1650 C CA . VAL A 1 221 ? -9.154 6.153 10.687 1.00 97.12 221 VAL A CA 1
ATOM 1651 C C . VAL A 1 221 ? -10.387 5.406 10.202 1.00 97.12 221 VAL A C 1
ATOM 1653 O O . VAL A 1 221 ? -11.229 5.003 11.002 1.00 97.12 221 VAL A O 1
ATOM 1656 N N . VAL A 1 222 ? -10.498 5.227 8.889 1.00 96.81 222 VAL A N 1
ATOM 1657 C CA . VAL A 1 222 ? -11.622 4.542 8.248 1.00 96.81 222 VAL A CA 1
ATOM 1658 C C . VAL A 1 222 ? -11.098 3.381 7.416 1.00 96.81 222 VAL A C 1
ATOM 1660 O O . VAL A 1 222 ? -10.188 3.563 6.606 1.00 96.81 222 VAL A O 1
ATOM 1663 N N . ALA A 1 223 ? -11.684 2.199 7.584 1.00 96.06 223 ALA A N 1
ATOM 1664 C CA . ALA A 1 223 ? -11.350 1.019 6.796 1.00 96.06 223 ALA A CA 1
ATOM 1665 C C . ALA A 1 223 ? -12.607 0.252 6.374 1.00 96.06 223 ALA A C 1
ATOM 1667 O O . ALA A 1 223 ? -13.603 0.242 7.099 1.00 96.06 223 ALA A O 1
ATOM 1668 N N . GLN A 1 224 ? -12.570 -0.415 5.217 1.00 95.31 224 GLN A N 1
ATOM 1669 C CA . GLN A 1 224 ? -13.630 -1.375 4.875 1.00 95.31 224 GLN A CA 1
ATOM 1670 C C . GLN A 1 224 ? -13.450 -2.700 5.619 1.00 95.31 224 GLN A C 1
ATOM 1672 O O . GLN A 1 224 ? -14.436 -3.349 5.943 1.00 95.31 224 GLN A O 1
ATOM 1677 N N . GLY A 1 225 ? -12.206 -3.091 5.907 1.00 96.00 225 GLY A N 1
ATOM 1678 C CA . GLY A 1 225 ? -11.886 -4.281 6.690 1.00 96.00 225 GLY A CA 1
ATOM 1679 C C . GLY A 1 225 ? -11.577 -3.976 8.155 1.00 96.00 225 GLY A C 1
ATOM 1680 O O . GLY A 1 225 ? -12.008 -2.963 8.709 1.00 96.00 225 GLY A O 1
ATOM 1681 N N . ASP A 1 226 ? -10.808 -4.863 8.781 1.00 98.25 226 ASP A N 1
ATOM 1682 C CA . ASP A 1 226 ? -10.415 -4.747 10.187 1.00 98.25 226 ASP A CA 1
ATOM 1683 C C . ASP A 1 226 ? -9.499 -3.540 10.430 1.00 98.25 226 ASP A C 1
ATOM 1685 O O . ASP A 1 226 ? -8.644 -3.206 9.600 1.00 98.25 226 ASP A O 1
ATOM 1689 N N . ILE A 1 227 ? -9.635 -2.923 11.605 1.00 98.69 227 ILE A N 1
ATOM 1690 C CA . ILE A 1 227 ? -8.728 -1.882 12.096 1.00 98.69 227 ILE A CA 1
ATOM 1691 C C . ILE A 1 227 ? -8.031 -2.379 13.356 1.00 98.69 227 ILE A C 1
ATOM 1693 O O . ILE A 1 227 ? -8.682 -2.727 14.338 1.00 98.69 227 ILE A O 1
ATOM 1697 N N . LYS A 1 228 ? -6.699 -2.344 13.351 1.00 98.69 228 LYS A N 1
ATOM 1698 C CA . LYS A 1 228 ? -5.856 -2.643 14.504 1.00 98.69 228 LYS A CA 1
ATOM 1699 C C . LYS A 1 228 ? -5.003 -1.439 14.870 1.00 98.69 228 LYS A C 1
ATOM 1701 O O . LYS A 1 228 ? -4.231 -0.948 14.055 1.00 98.69 228 LYS A O 1
ATOM 1706 N N . ILE A 1 229 ? -5.099 -0.980 16.108 1.00 98.69 229 ILE A N 1
ATOM 1707 C CA . ILE A 1 229 ? -4.324 0.141 16.641 1.00 98.69 229 ILE A CA 1
ATOM 1708 C C . ILE A 1 229 ? -3.488 -0.394 17.799 1.00 98.69 229 ILE A C 1
ATOM 1710 O O . ILE A 1 229 ? -4.030 -0.799 18.821 1.00 98.69 229 ILE A O 1
ATOM 1714 N N . LEU A 1 230 ? -2.162 -0.411 17.650 1.00 98.44 230 LEU A N 1
ATOM 1715 C CA . LEU A 1 230 ? -1.252 -0.890 18.700 1.00 98.44 230 LEU A CA 1
ATOM 1716 C C . LEU A 1 230 ? -1.042 0.145 19.821 1.00 98.44 230 LEU A C 1
ATOM 1718 O O . LEU A 1 230 ? -0.559 -0.193 20.903 1.00 98.44 230 LEU A O 1
ATOM 1722 N N . GLY A 1 231 ? -1.374 1.412 19.560 1.00 98.00 231 GLY A N 1
ATOM 1723 C CA . GLY A 1 231 ? -1.326 2.510 20.521 1.00 98.00 231 GLY A CA 1
ATOM 1724 C C . GLY A 1 231 ? -2.652 2.778 21.239 1.00 98.00 231 GLY A C 1
ATOM 1725 O O . GLY A 1 231 ? -3.515 1.906 21.343 1.00 98.00 231 GLY A O 1
ATOM 1726 N N . SER A 1 232 ? -2.778 3.998 21.766 1.00 97.62 232 SER A N 1
ATOM 1727 C CA . SER A 1 232 ? -4.020 4.552 22.321 1.00 97.62 232 SER A CA 1
ATOM 1728 C C . SER A 1 232 ? -4.820 5.301 21.257 1.00 97.62 232 SER A C 1
ATOM 1730 O O . SER A 1 232 ? -4.282 5.759 20.244 1.00 97.62 232 SER A O 1
ATOM 1732 N N . VAL A 1 233 ? -6.116 5.451 21.510 1.00 98.25 233 VAL A N 1
ATOM 1733 C CA . VAL A 1 233 ? -6.986 6.356 20.756 1.00 98.25 233 VAL A CA 1
ATOM 1734 C C . VAL A 1 233 ? -7.418 7.480 21.685 1.00 98.25 233 VAL A C 1
ATOM 1736 O O . VAL A 1 233 ? -7.961 7.225 22.758 1.00 98.25 233 VAL A O 1
ATOM 1739 N N . GLU A 1 234 ? -7.176 8.722 21.282 1.00 96.88 234 GLU A N 1
ATOM 1740 C CA . GLU A 1 234 ? -7.410 9.909 22.102 1.00 96.88 234 GLU A CA 1
ATOM 1741 C C . GLU A 1 234 ? -8.286 10.887 21.324 1.00 96.88 234 GLU A C 1
ATOM 1743 O O . GLU A 1 234 ? -7.849 11.423 20.316 1.00 96.88 234 GLU A O 1
ATOM 1748 N N . GLY A 1 235 ? -9.538 11.095 21.744 1.00 95.25 235 GLY A N 1
ATOM 1749 C CA . GLY A 1 235 ? -10.434 12.091 21.133 1.00 95.25 235 GLY A CA 1
ATOM 1750 C C . GLY A 1 235 ? -10.630 11.972 19.610 1.00 95.25 235 GLY A C 1
ATOM 1751 O O . GLY A 1 235 ? -10.824 12.987 18.939 1.00 95.25 235 GLY A O 1
ATOM 1752 N N . ALA A 1 236 ? -10.543 10.760 19.053 1.00 96.75 236 ALA A N 1
ATOM 1753 C CA . ALA A 1 236 ? -10.527 10.506 17.610 1.00 96.75 236 ALA A CA 1
ATOM 1754 C C . ALA A 1 236 ? -11.704 9.642 17.127 1.00 96.75 236 ALA A C 1
ATOM 1756 O O . ALA A 1 236 ? -12.420 9.033 17.924 1.00 96.75 236 ALA A O 1
ATOM 1757 N N . GLU A 1 237 ? -11.893 9.577 15.808 1.00 97.19 237 GLU A N 1
ATOM 1758 C CA . GLU A 1 237 ? -12.917 8.740 15.176 1.00 97.19 237 GLU A CA 1
ATOM 1759 C C . GLU A 1 237 ? -12.286 7.526 14.486 1.00 97.19 237 GLU A C 1
ATOM 1761 O O . GLU A 1 237 ? -11.394 7.662 13.649 1.00 97.19 237 GLU A O 1
ATOM 1766 N N . VAL A 1 238 ? -12.766 6.327 14.809 1.00 98.38 238 VAL A N 1
ATOM 1767 C CA . VAL A 1 238 ? -12.311 5.084 14.170 1.00 98.38 238 VAL A CA 1
ATOM 1768 C C . VAL A 1 238 ? -13.528 4.340 13.650 1.00 98.38 238 VAL A C 1
ATOM 1770 O O . VAL A 1 238 ? -14.457 4.083 14.407 1.00 98.38 238 VAL A O 1
ATOM 1773 N N . THR A 1 239 ? -13.566 4.026 12.358 1.00 98.44 239 THR A N 1
ATOM 1774 C CA . THR A 1 239 ? -14.722 3.375 11.725 1.00 98.44 239 THR A CA 1
ATOM 1775 C C . THR A 1 239 ? -14.283 2.226 10.829 1.00 98.44 239 THR A C 1
ATOM 1777 O O . THR A 1 239 ? -13.663 2.446 9.791 1.00 98.44 239 THR A O 1
ATOM 1780 N N . SER A 1 240 ? -14.647 1.003 11.208 1.00 97.94 240 SER A N 1
ATOM 1781 C CA . SER A 1 240 ? -14.569 -0.178 10.348 1.00 97.94 240 SER A CA 1
ATOM 1782 C C . SER A 1 240 ? -15.951 -0.486 9.768 1.00 97.94 240 SER A C 1
ATOM 1784 O O . SER A 1 240 ? -16.899 -0.738 10.513 1.00 97.94 240 SER A O 1
ATOM 1786 N N . HIS A 1 241 ? -16.080 -0.460 8.440 1.00 96.06 241 HIS A N 1
ATOM 1787 C CA . HIS A 1 241 ? -17.362 -0.697 7.765 1.00 96.06 241 HIS A CA 1
ATOM 1788 C C . HIS A 1 241 ? -17.735 -2.176 7.630 1.00 96.06 241 HIS A C 1
ATOM 1790 O O . HIS A 1 241 ? -18.919 -2.483 7.524 1.00 96.06 241 HIS A O 1
ATOM 1796 N N . GLY A 1 242 ? -16.755 -3.077 7.619 1.00 93.88 242 GLY A N 1
ATOM 1797 C CA . GLY A 1 242 ? -16.960 -4.507 7.374 1.00 93.88 242 GLY A CA 1
ATOM 1798 C C . GLY A 1 242 ? -16.166 -5.424 8.301 1.00 93.88 242 GLY A C 1
ATOM 1799 O O . GLY A 1 242 ? -16.128 -6.626 8.067 1.00 93.88 242 GLY A O 1
ATOM 1800 N N . GLY A 1 243 ? -15.504 -4.872 9.318 1.00 96.62 243 GLY A N 1
ATOM 1801 C CA . GLY A 1 243 ? -14.565 -5.588 10.174 1.00 96.62 243 GLY A CA 1
ATOM 1802 C C . GLY A 1 243 ? -14.714 -5.262 11.658 1.00 96.62 243 GLY A C 1
ATOM 1803 O O . GLY A 1 243 ? -15.692 -4.653 12.109 1.00 96.62 243 GLY A O 1
ATOM 1804 N N . ASN A 1 244 ? -13.706 -5.699 12.404 1.00 98.50 244 ASN A N 1
ATOM 1805 C CA . ASN A 1 244 ? -13.521 -5.441 13.825 1.00 98.50 244 ASN A CA 1
ATOM 1806 C C . ASN A 1 244 ? -12.668 -4.184 14.048 1.00 98.50 244 ASN A C 1
ATOM 1808 O O . ASN A 1 244 ? -11.903 -3.766 13.174 1.00 98.50 244 ASN A O 1
ATOM 1812 N N . VAL A 1 245 ? -12.737 -3.626 15.256 1.00 98.75 245 VAL A N 1
ATOM 1813 C CA . VAL A 1 245 ? -11.784 -2.615 15.734 1.00 98.75 245 VAL A CA 1
ATOM 1814 C C . VAL A 1 245 ? -11.076 -3.137 16.983 1.00 98.75 245 VAL A C 1
ATOM 1816 O O . VAL A 1 245 ? -11.699 -3.333 18.021 1.00 98.75 245 VAL A O 1
ATOM 1819 N N . GLU A 1 246 ? -9.761 -3.334 16.901 1.00 98.69 246 GLU A N 1
ATOM 1820 C CA . GLU A 1 246 ? -8.905 -3.714 18.028 1.00 98.69 246 GLU A CA 1
ATOM 1821 C C . GLU A 1 246 ? -7.984 -2.548 18.407 1.00 98.69 246 GLU A C 1
ATOM 1823 O O . GLU A 1 246 ? -7.163 -2.104 17.606 1.00 98.69 246 GLU A O 1
ATOM 1828 N N . ILE A 1 247 ? -8.083 -2.077 19.647 1.00 98.56 247 ILE A N 1
ATOM 1829 C CA . ILE A 1 247 ? -7.200 -1.074 20.246 1.00 98.56 247 ILE A CA 1
ATOM 1830 C C . ILE A 1 247 ? -6.395 -1.786 21.335 1.00 98.56 247 ILE A C 1
ATOM 1832 O O . ILE A 1 247 ? -6.940 -2.211 22.346 1.00 98.56 247 ILE A O 1
ATOM 1836 N N . SER A 1 248 ? -5.091 -1.964 21.132 1.00 97.62 248 SER A N 1
ATOM 1837 C CA . SER A 1 248 ? -4.253 -2.741 22.056 1.00 97.62 248 SER A CA 1
ATOM 1838 C C . SER A 1 248 ? -4.052 -2.052 23.407 1.00 97.62 248 SER A C 1
ATOM 1840 O O . SER A 1 248 ? -3.862 -2.732 24.412 1.00 97.62 248 SER A O 1
ATOM 1842 N N . LYS A 1 249 ? -4.079 -0.713 23.444 1.00 96.69 249 LYS A N 1
ATOM 1843 C CA . LYS A 1 249 ? -4.092 0.060 24.694 1.00 96.69 249 LYS A CA 1
ATOM 1844 C C . LYS A 1 249 ? -5.522 0.502 25.010 1.00 96.69 249 LYS A C 1
ATOM 1846 O O . LYS A 1 249 ? -6.466 -0.252 24.804 1.00 96.69 249 LYS A O 1
ATOM 1851 N N . GLY A 1 250 ? -5.694 1.702 25.550 1.00 93.31 250 GLY A N 1
ATOM 1852 C CA . GLY A 1 250 ? -7.003 2.238 25.887 1.00 93.31 250 GLY A CA 1
ATOM 1853 C C . GLY A 1 250 ? -7.500 3.315 24.937 1.00 93.31 250 GLY A C 1
ATOM 1854 O O . GLY A 1 250 ? -6.773 3.840 24.086 1.00 93.31 250 GLY A O 1
ATOM 1855 N N . LEU A 1 251 ? -8.767 3.645 25.141 1.00 97.44 251 LEU A N 1
ATOM 1856 C CA . LEU A 1 251 ? -9.490 4.712 24.478 1.00 97.44 251 LEU A CA 1
ATOM 1857 C C . LEU A 1 251 ? -9.824 5.801 25.497 1.00 97.44 251 LEU A C 1
ATOM 1859 O O . LEU A 1 251 ? -10.567 5.554 26.444 1.00 97.44 251 LEU A O 1
ATOM 1863 N N . ILE A 1 252 ? -9.315 7.011 25.270 1.00 97.50 252 ILE A N 1
ATOM 1864 C CA . ILE A 1 252 ? -9.607 8.201 26.075 1.00 97.50 252 ILE A CA 1
ATOM 1865 C C . ILE A 1 252 ? -10.345 9.189 25.182 1.00 97.50 252 ILE A C 1
ATOM 1867 O O . ILE A 1 252 ? -9.760 9.921 24.387 1.00 97.50 252 ILE A O 1
ATOM 1871 N N . GLY A 1 253 ? -11.667 9.197 25.275 1.00 90.50 253 GLY A N 1
ATOM 1872 C CA . GLY A 1 253 ? -12.494 9.887 24.303 1.00 90.50 253 GLY A CA 1
ATOM 1873 C C . GLY A 1 253 ? -12.645 11.385 24.508 1.00 90.50 253 GLY A C 1
ATOM 1874 O O . GLY A 1 253 ? -13.003 12.073 23.554 1.00 90.50 253 GLY A O 1
ATOM 1875 N N . GLN A 1 254 ? -12.391 11.898 25.716 1.00 89.56 254 GLN A N 1
ATOM 1876 C CA . GLN A 1 254 ? -12.581 13.314 26.076 1.00 89.56 254 GLN A CA 1
ATOM 1877 C C . GLN A 1 254 ? -13.969 13.873 25.670 1.00 89.56 254 GLN A C 1
ATOM 1879 O O . GLN A 1 254 ? -14.120 15.059 25.380 1.00 89.56 254 GLN A O 1
ATOM 1884 N N . GLY A 1 255 ? -14.991 13.009 25.592 1.00 85.56 255 GLY A N 1
ATOM 1885 C CA . GLY A 1 255 ? -16.346 13.351 25.148 1.00 85.56 255 GLY A CA 1
ATOM 1886 C C . GLY A 1 255 ? -16.521 13.507 23.631 1.00 85.56 255 GLY A C 1
ATOM 1887 O O . GLY A 1 255 ? -17.615 13.854 23.189 1.00 85.56 255 GLY A O 1
ATOM 1888 N N . LYS A 1 256 ? -15.473 13.259 22.836 1.00 90.69 256 LYS A N 1
ATOM 1889 C CA . LYS A 1 256 ? -15.452 13.453 21.376 1.00 90.69 256 LYS A CA 1
ATOM 1890 C C . LYS A 1 256 ? -15.195 12.173 20.586 1.00 90.69 256 LYS A C 1
ATOM 1892 O O . LYS A 1 256 ? -15.594 12.110 19.427 1.00 90.69 256 LYS A O 1
ATOM 1897 N N . ALA A 1 257 ? -14.519 11.180 21.170 1.00 95.81 257 ALA A N 1
ATOM 1898 C CA . ALA A 1 257 ? -14.170 9.976 20.425 1.00 95.81 257 ALA A CA 1
ATOM 1899 C C . ALA A 1 257 ? -15.387 9.104 20.122 1.00 95.81 257 ALA A C 1
ATOM 1901 O O . ALA A 1 257 ? -16.233 8.858 20.990 1.00 95.81 257 ALA A O 1
ATOM 1902 N N . VAL A 1 258 ? -15.410 8.597 18.892 1.00 97.62 258 VAL A N 1
ATOM 1903 C CA . VAL A 1 258 ? -16.445 7.695 18.395 1.00 97.62 258 VAL A CA 1
ATOM 1904 C C . VAL A 1 258 ? -15.785 6.519 17.692 1.00 97.62 258 VAL A C 1
ATOM 1906 O O . VAL A 1 258 ? -15.018 6.707 16.748 1.00 97.62 258 VAL A O 1
ATOM 1909 N N . ILE A 1 259 ? -16.093 5.306 18.142 1.00 98.19 259 ILE A N 1
ATOM 1910 C CA . ILE A 1 259 ? -15.623 4.069 17.520 1.00 98.19 259 ILE A CA 1
ATOM 1911 C C . ILE A 1 259 ? -16.815 3.328 16.936 1.00 98.19 259 ILE A C 1
ATOM 1913 O O . ILE A 1 259 ? -17.792 3.073 17.641 1.00 98.19 259 ILE A O 1
ATOM 1917 N N . ARG A 1 260 ? -16.714 2.968 15.658 1.00 98.38 260 ARG A N 1
ATOM 1918 C CA . ARG A 1 260 ? -17.725 2.202 14.934 1.00 98.38 260 ARG A CA 1
ATOM 1919 C C . ARG A 1 260 ? -17.122 0.951 14.321 1.00 98.38 260 ARG A C 1
ATOM 1921 O O . ARG A 1 260 ? -16.076 1.029 13.679 1.00 98.38 260 ARG A O 1
ATOM 1928 N N . ALA A 1 261 ? -17.793 -0.180 14.486 1.00 98.00 261 ALA A N 1
ATOM 1929 C CA . ALA A 1 261 ? -17.404 -1.441 13.862 1.00 98.00 261 ALA A CA 1
ATOM 1930 C C . ALA A 1 261 ? -18.641 -2.229 13.424 1.00 98.00 261 ALA A C 1
ATOM 1932 O O . ALA A 1 261 ? -19.640 -2.275 14.142 1.00 98.00 261 ALA A O 1
ATOM 1933 N N . LEU A 1 262 ? -18.590 -2.884 12.265 1.00 97.00 262 LEU A N 1
ATOM 1934 C CA . LEU A 1 262 ? -19.653 -3.824 11.894 1.00 97.00 262 LEU A CA 1
ATOM 1935 C C . LEU A 1 262 ? -19.632 -5.061 12.800 1.00 97.00 262 LEU A C 1
ATOM 1937 O O . LEU A 1 262 ? -20.683 -5.566 13.184 1.00 97.00 262 LEU A O 1
ATOM 1941 N N . HIS A 1 263 ? -18.434 -5.523 13.144 1.00 97.56 263 HIS A N 1
ATOM 1942 C CA . HIS A 1 263 ? -18.204 -6.646 14.046 1.00 97.56 263 HIS A CA 1
ATOM 1943 C C . HIS A 1 263 ? -17.667 -6.134 15.382 1.00 97.56 263 HIS A C 1
ATOM 1945 O O . HIS A 1 263 ? -18.062 -5.056 15.813 1.00 97.56 263 HIS A O 1
ATOM 1951 N N . ASP A 1 264 ? -16.811 -6.887 16.063 1.00 98.50 264 ASP A N 1
ATOM 1952 C CA . ASP A 1 264 ? -16.456 -6.657 17.459 1.00 98.50 264 ASP A CA 1
ATOM 1953 C C . ASP A 1 264 ? -15.564 -5.418 17.665 1.00 98.50 264 ASP A C 1
ATOM 1955 O O . ASP A 1 264 ? -14.787 -5.011 16.794 1.00 98.50 264 ASP A O 1
ATOM 1959 N N . VAL A 1 265 ? -15.642 -4.841 18.866 1.00 98.69 265 VAL A N 1
ATOM 1960 C CA . VAL A 1 265 ? -14.710 -3.820 19.362 1.00 98.69 265 VAL A CA 1
ATOM 1961 C C . VAL A 1 265 ? -13.967 -4.369 20.571 1.00 98.69 265 VAL A C 1
ATOM 1963 O O . VAL A 1 265 ? -14.587 -4.766 21.559 1.00 98.69 265 VAL A O 1
ATOM 1966 N N . LYS A 1 266 ? -12.634 -4.345 20.517 1.00 98.69 266 LYS A N 1
ATOM 1967 C CA . LYS A 1 266 ? -11.755 -4.753 21.614 1.00 98.69 266 LYS A CA 1
ATOM 1968 C C . LYS A 1 266 ? -10.860 -3.600 22.057 1.00 98.69 266 LYS A C 1
ATOM 1970 O O . LYS A 1 266 ? -10.239 -2.957 21.215 1.00 98.69 266 LYS A O 1
ATOM 1975 N N . ALA A 1 267 ? -10.765 -3.362 23.364 1.00 98.38 267 ALA A N 1
ATOM 1976 C CA . ALA A 1 267 ? -9.870 -2.361 23.950 1.00 98.38 267 ALA A CA 1
ATOM 1977 C C . ALA A 1 267 ? -9.361 -2.793 25.335 1.00 98.38 267 ALA A C 1
ATOM 1979 O O . ALA A 1 267 ? -10.010 -3.594 26.000 1.00 98.38 267 ALA A O 1
ATOM 1980 N N . ASN A 1 268 ? -8.239 -2.245 25.816 1.00 98.06 268 ASN A N 1
ATOM 1981 C CA . ASN A 1 268 ? -7.827 -2.467 27.209 1.00 98.06 268 ASN A CA 1
ATOM 1982 C C . ASN A 1 268 ? -8.784 -1.754 28.185 1.00 98.06 268 ASN A C 1
ATOM 1984 O O . ASN A 1 268 ? -9.355 -2.371 29.078 1.00 98.06 268 ASN A O 1
ATOM 1988 N N . PHE A 1 269 ? -9.033 -0.464 27.961 1.00 98.25 269 PHE A N 1
ATOM 1989 C CA . PHE A 1 269 ? -9.992 0.334 28.728 1.00 98.25 269 PHE A CA 1
ATOM 1990 C C . PHE A 1 269 ? -10.684 1.364 27.833 1.00 98.25 269 PHE A C 1
ATOM 1992 O O . PHE A 1 269 ? -10.162 1.729 26.775 1.00 98.25 269 PHE A O 1
ATOM 1999 N N . ILE A 1 270 ? -11.856 1.839 28.256 1.00 98.31 270 ILE A N 1
ATOM 2000 C CA . ILE A 1 270 ? -12.656 2.827 27.522 1.00 98.31 270 ILE A CA 1
ATOM 2001 C C . ILE A 1 270 ? -13.124 3.926 28.473 1.00 98.31 270 ILE A C 1
ATOM 2003 O O . ILE A 1 270 ? -13.839 3.652 29.433 1.00 98.31 270 ILE A O 1
ATOM 2007 N N . GLU A 1 271 ? -12.785 5.178 28.178 1.00 97.81 271 GLU A N 1
ATOM 2008 C CA . GLU A 1 271 ? -13.157 6.335 28.992 1.00 97.81 271 GLU A CA 1
ATOM 2009 C C . GLU A 1 271 ? -13.745 7.458 28.142 1.00 97.81 271 GLU A C 1
ATOM 2011 O O . GLU A 1 271 ? -13.162 7.844 27.133 1.00 97.81 271 GLU A O 1
ATOM 2016 N N . ASN A 1 272 ? -14.860 8.051 28.577 1.00 96.94 272 ASN A N 1
ATOM 2017 C CA . ASN A 1 272 ? -15.451 9.243 27.957 1.00 96.94 272 ASN A CA 1
ATOM 2018 C C . ASN A 1 272 ? -15.645 9.140 26.426 1.00 96.94 272 ASN A C 1
ATOM 2020 O O . ASN A 1 272 ? -15.376 10.107 25.706 1.00 96.94 272 ASN A O 1
ATOM 2024 N N . ALA A 1 273 ? -16.086 7.983 25.923 1.00 97.38 273 ALA A N 1
ATOM 2025 C CA . ALA A 1 273 ? -16.218 7.713 24.490 1.00 97.38 273 ALA A CA 1
ATOM 2026 C C . ALA A 1 273 ? -17.596 7.155 24.101 1.00 97.38 273 ALA A C 1
ATOM 2028 O O . ALA A 1 273 ? -18.381 6.721 24.952 1.00 97.38 273 ALA A O 1
ATOM 2029 N N . VAL A 1 274 ? -17.879 7.161 22.796 1.00 97.88 274 VAL A N 1
ATOM 2030 C CA . VAL A 1 274 ? -19.043 6.498 22.196 1.00 97.88 274 VAL A CA 1
ATOM 2031 C C . VAL A 1 274 ? -18.580 5.295 21.378 1.00 97.88 274 VAL A C 1
ATOM 2033 O O . VAL A 1 274 ? -17.716 5.437 20.516 1.00 97.88 274 VAL A O 1
ATOM 2036 N N . ILE A 1 275 ? -19.162 4.125 21.634 1.00 97.81 275 ILE A N 1
ATOM 2037 C CA . ILE A 1 275 ? -18.900 2.887 20.892 1.00 97.81 275 ILE A CA 1
ATOM 2038 C C . ILE A 1 275 ? -20.198 2.395 20.264 1.00 97.81 275 ILE A C 1
ATOM 2040 O O . ILE A 1 275 ? -21.191 2.228 20.972 1.00 97.81 275 ILE A O 1
ATOM 2044 N N . GLU A 1 276 ? -20.169 2.114 18.966 1.00 97.31 276 GLU A N 1
ATOM 2045 C CA . GLU A 1 276 ? -21.272 1.524 18.205 1.00 97.31 276 GLU A CA 1
ATOM 2046 C C . GLU A 1 276 ? -20.746 0.297 17.451 1.00 97.31 276 GLU A C 1
ATOM 2048 O O . GLU A 1 276 ? -19.872 0.411 16.594 1.00 97.31 276 GLU A O 1
ATOM 2053 N N . THR A 1 277 ? -21.238 -0.895 17.779 1.00 96.88 277 THR A N 1
ATOM 2054 C CA . THR A 1 277 ? -20.722 -2.140 17.195 1.00 96.88 277 THR A CA 1
ATOM 2055 C C . THR A 1 277 ? -21.817 -3.136 16.893 1.00 96.88 277 THR A C 1
ATOM 2057 O O . THR A 1 277 ? -22.594 -3.447 17.783 1.00 96.88 277 THR A O 1
ATOM 2060 N N . GLY A 1 278 ? -21.853 -3.695 15.680 1.00 95.94 278 GLY A N 1
ATOM 2061 C CA . GLY A 1 278 ? -22.763 -4.798 15.333 1.00 95.94 278 GLY A CA 1
ATOM 2062 C C . GLY A 1 278 ? -22.411 -6.142 15.989 1.00 95.94 278 GLY A C 1
ATOM 2063 O O . GLY A 1 278 ? -23.185 -7.094 15.885 1.00 95.94 278 GLY A O 1
ATOM 2064 N N . GLY A 1 279 ? -21.274 -6.221 16.681 1.00 96.38 279 GLY A N 1
ATOM 2065 C CA . GLY A 1 279 ? -20.800 -7.389 17.413 1.00 96.38 279 GLY A CA 1
ATOM 2066 C C . GLY A 1 279 ? -20.740 -7.148 18.920 1.00 96.38 279 GLY A C 1
ATOM 2067 O O . GLY A 1 279 ? -21.610 -6.507 19.508 1.00 96.38 279 GLY A O 1
ATOM 2068 N N . ASN A 1 280 ? -19.721 -7.717 19.551 1.00 98.00 280 ASN A N 1
ATOM 2069 C CA . ASN A 1 280 ? -19.438 -7.638 20.975 1.00 98.00 280 ASN A CA 1
ATOM 2070 C C . ASN A 1 280 ? -18.501 -6.473 21.303 1.00 98.00 280 ASN A C 1
ATOM 2072 O O . ASN A 1 280 ? -17.617 -6.120 20.524 1.00 98.00 280 ASN A O 1
ATOM 2076 N N . VAL A 1 281 ? -18.620 -5.952 22.524 1.00 98.50 281 VAL A N 1
ATOM 2077 C CA . VAL A 1 281 ? -17.601 -5.086 23.131 1.00 98.50 281 VAL A CA 1
ATOM 2078 C C . VAL A 1 281 ? -16.829 -5.897 24.159 1.00 98.50 281 VAL A C 1
ATOM 2080 O O . VAL A 1 281 ? -17.420 -6.391 25.120 1.00 98.50 281 VAL A O 1
ATOM 2083 N N . VAL A 1 282 ? -15.520 -6.028 23.964 1.00 98.56 282 VAL A N 1
ATOM 2084 C CA . VAL A 1 282 ? -14.618 -6.761 24.860 1.00 98.56 282 VAL A CA 1
ATOM 2085 C C . VAL A 1 282 ? -13.589 -5.797 25.437 1.00 98.56 282 VAL A C 1
ATOM 2087 O O . VAL A 1 282 ? -12.832 -5.164 24.702 1.00 98.56 282 VAL A O 1
ATOM 2090 N N . VAL A 1 283 ? -13.575 -5.676 26.760 1.00 98.38 283 VAL A N 1
ATOM 2091 C CA . VAL A 1 283 ? -12.703 -4.765 27.501 1.00 98.38 283 VAL A CA 1
ATOM 2092 C C . VAL A 1 283 ? -11.966 -5.526 28.596 1.00 98.38 283 VAL A C 1
ATOM 2094 O O . VAL A 1 283 ? -12.536 -6.396 29.252 1.00 98.38 283 VAL A O 1
ATOM 2097 N N . GLU A 1 284 ? -10.693 -5.217 28.805 1.00 97.62 284 GLU A N 1
ATOM 2098 C CA . GLU A 1 284 ? -9.890 -5.899 29.823 1.00 97.62 284 GLU A CA 1
ATOM 2099 C C . GLU A 1 284 ? -10.086 -5.259 31.209 1.00 97.62 284 GLU A C 1
ATOM 2101 O O . GLU A 1 284 ? -10.479 -5.937 32.154 1.00 97.62 284 GLU A O 1
ATOM 2106 N N . GLU A 1 285 ? -9.881 -3.951 31.362 1.00 97.25 285 GLU A N 1
ATOM 2107 C CA . GLU A 1 285 ? -9.842 -3.292 32.676 1.00 97.25 285 GLU A CA 1
ATOM 2108 C C . GLU A 1 285 ? -11.185 -2.667 33.084 1.00 97.25 285 GLU A C 1
ATOM 2110 O O . GLU A 1 285 ? -11.820 -3.117 34.049 1.00 97.25 285 GLU A O 1
ATOM 2115 N N . HIS A 1 286 ? -11.628 -1.620 32.381 1.00 97.81 286 HIS A N 1
ATOM 2116 C CA . HIS A 1 286 ? -12.835 -0.870 32.742 1.00 97.81 286 HIS A CA 1
ATOM 2117 C C . HIS A 1 286 ? -13.459 -0.088 31.588 1.00 97.81 286 HIS A C 1
ATOM 2119 O O . HIS A 1 286 ? -12.805 0.294 30.617 1.00 97.81 286 HIS A O 1
ATOM 2125 N N . ILE A 1 287 ? -14.748 0.206 31.756 1.00 98.06 287 ILE A N 1
ATOM 2126 C CA . ILE A 1 287 ? -15.495 1.181 30.962 1.00 98.06 287 ILE A CA 1
ATOM 2127 C C . ILE A 1 287 ? -15.961 2.292 31.905 1.00 98.06 287 ILE A C 1
ATOM 2129 O O . ILE A 1 287 ? -16.702 2.027 32.854 1.00 98.06 287 ILE A O 1
ATOM 2133 N N . MET A 1 288 ? -15.551 3.533 31.642 1.00 96.88 288 MET A N 1
ATOM 2134 C CA . MET A 1 288 ? -15.893 4.703 32.449 1.00 96.88 288 MET A CA 1
ATOM 2135 C C . MET A 1 288 ? -16.546 5.811 31.630 1.00 96.88 288 MET A C 1
ATOM 2137 O O . MET A 1 288 ? -16.077 6.165 30.547 1.00 96.88 288 MET A O 1
ATOM 2141 N N . HIS A 1 289 ? -17.621 6.396 32.161 1.00 96.44 289 HIS A N 1
ATOM 2142 C CA . HIS A 1 289 ? -18.270 7.601 31.622 1.00 96.44 289 HIS A CA 1
ATOM 2143 C C . HIS A 1 289 ? -18.562 7.541 30.111 1.00 96.44 289 HIS A C 1
ATOM 2145 O O . HIS A 1 289 ? -18.473 8.544 29.406 1.00 96.44 289 HIS A O 1
ATOM 2151 N N . SER A 1 290 ? -18.899 6.354 29.604 1.00 97.12 290 SER A N 1
ATOM 2152 C CA . SER A 1 290 ? -18.984 6.082 28.165 1.00 97.12 290 SER A CA 1
ATOM 2153 C C . SER A 1 290 ? -20.387 5.664 27.740 1.00 97.12 290 SER A C 1
ATOM 2155 O O . SER A 1 290 ? -21.214 5.253 28.559 1.00 97.12 290 SER A O 1
ATOM 2157 N N . LYS A 1 291 ? -20.666 5.793 26.441 1.00 96.81 291 LYS A N 1
ATOM 2158 C CA . LYS A 1 291 ? -21.903 5.314 25.820 1.00 96.81 291 LYS A CA 1
ATOM 2159 C C . LYS A 1 291 ? -21.588 4.139 24.915 1.00 96.81 291 LYS A C 1
ATOM 2161 O O . LYS A 1 291 ? -20.854 4.295 23.946 1.00 96.81 291 LYS A O 1
ATOM 2166 N N . ILE A 1 292 ? -22.137 2.980 25.241 1.00 97.12 292 ILE A N 1
ATOM 2167 C CA . ILE A 1 292 ? -21.867 1.731 24.539 1.00 97.12 292 ILE A CA 1
ATOM 2168 C C . ILE A 1 292 ? -23.162 1.224 23.904 1.00 97.12 292 ILE A C 1
ATOM 2170 O O . ILE A 1 292 ? -24.171 1.050 24.593 1.00 97.12 292 ILE A O 1
ATOM 2174 N N . PHE A 1 293 ? -23.116 0.961 22.603 1.00 96.38 293 PHE A N 1
ATOM 2175 C CA . PHE A 1 293 ? -24.202 0.387 21.817 1.00 96.38 293 PHE A CA 1
ATOM 2176 C C . PHE A 1 293 ? -23.693 -0.880 21.120 1.00 96.38 293 PHE A C 1
ATOM 2178 O O . PHE A 1 293 ? -22.881 -0.802 20.200 1.00 96.38 293 PHE A O 1
ATOM 2185 N N . SER A 1 294 ? -24.135 -2.043 21.605 1.00 96.06 294 SER A N 1
ATOM 2186 C CA . SER A 1 294 ? -23.679 -3.370 21.170 1.00 96.06 294 SER A CA 1
ATOM 2187 C C . SER A 1 294 ? -24.855 -4.274 20.772 1.00 96.06 294 SER A C 1
ATOM 2189 O O . SER A 1 294 ? -25.905 -4.259 21.413 1.00 96.06 294 SER A O 1
ATOM 2191 N N . ALA A 1 295 ? -24.692 -5.074 19.716 1.00 95.00 295 ALA A N 1
ATOM 2192 C CA . ALA A 1 295 ? -25.707 -5.999 19.162 1.00 95.00 295 ALA A CA 1
ATOM 2193 C C . ALA A 1 295 ? -25.398 -7.407 19.616 1.00 95.00 295 ALA A C 1
ATOM 2195 O O . ALA A 1 295 ? -26.265 -8.274 19.602 1.00 95.00 295 ALA A O 1
ATOM 2196 N N . GLY A 1 296 ? -24.157 -7.632 20.021 1.00 95.75 296 GLY A N 1
ATOM 2197 C CA . GLY A 1 296 ? -23.749 -8.780 20.779 1.00 95.75 296 GLY A CA 1
ATOM 2198 C C . GLY A 1 296 ? -23.845 -8.484 22.268 1.00 95.75 296 GLY A C 1
ATOM 2199 O O . GLY A 1 296 ? -24.869 -8.030 22.797 1.00 95.75 296 GLY A O 1
ATOM 2200 N N . GLY A 1 297 ? -22.784 -8.872 22.961 1.00 96.62 297 GLY A N 1
ATOM 2201 C CA . GLY A 1 297 ? -22.616 -8.718 24.393 1.00 96.62 297 GLY A CA 1
ATOM 2202 C C . GLY A 1 297 ? -21.611 -7.633 24.762 1.00 96.62 297 GLY A C 1
ATOM 2203 O O . GLY A 1 297 ? -20.977 -7.004 23.912 1.00 96.62 297 GLY A O 1
ATOM 2204 N N . VAL A 1 298 ? -21.473 -7.426 26.067 1.00 98.12 298 VAL A N 1
ATOM 2205 C CA . VAL A 1 298 ? -20.454 -6.562 26.669 1.00 98.12 298 VAL A CA 1
ATOM 2206 C C . VAL A 1 298 ? -19.702 -7.375 27.714 1.00 98.12 298 VAL A C 1
ATOM 2208 O O . VAL A 1 298 ? -20.295 -7.873 28.673 1.00 98.12 298 VAL A O 1
ATOM 2211 N N . TYR A 1 299 ? -18.396 -7.521 27.533 1.00 98.38 299 TYR A N 1
ATOM 2212 C CA . TYR A 1 299 ? -17.537 -8.363 28.357 1.00 98.38 299 TYR A CA 1
ATOM 2213 C C . TYR A 1 299 ? -16.414 -7.513 28.937 1.00 98.38 299 TYR A C 1
ATOM 2215 O O . TYR A 1 299 ? -15.635 -6.938 28.185 1.00 98.38 299 TYR A O 1
ATOM 2223 N N . ILE A 1 300 ? -16.338 -7.439 30.265 1.00 97.88 300 ILE A N 1
ATOM 2224 C CA . ILE A 1 300 ? -15.234 -6.816 30.996 1.00 97.88 300 ILE A CA 1
ATOM 2225 C C . ILE A 1 300 ? -14.554 -7.908 31.829 1.00 97.88 300 ILE A C 1
ATOM 2227 O O . ILE A 1 300 ? -15.115 -8.364 32.831 1.00 97.88 300 ILE A O 1
ATOM 2231 N N . GLU A 1 301 ? -13.407 -8.408 31.366 1.00 92.81 301 GLU A N 1
ATOM 2232 C CA . GLU A 1 301 ? -12.883 -9.719 31.798 1.00 92.81 301 GLU A CA 1
ATOM 2233 C C . GLU A 1 301 ? -11.717 -9.654 32.800 1.00 92.81 301 GLU A C 1
ATOM 2235 O O . GLU A 1 301 ? -11.592 -10.520 33.680 1.00 92.81 301 GLU A O 1
ATOM 2240 N N . GLY A 1 302 ? -10.884 -8.622 32.707 1.00 92.62 302 GLY A N 1
ATOM 2241 C CA . GLY A 1 302 ? -9.709 -8.403 33.545 1.00 92.62 302 GLY A CA 1
ATOM 2242 C C . GLY A 1 302 ? -10.025 -7.762 34.898 1.00 92.62 302 GLY A C 1
ATOM 2243 O O . GLY A 1 302 ? -11.139 -7.849 35.429 1.00 92.62 302 GLY A O 1
ATOM 2244 N N . LYS A 1 303 ? -8.994 -7.207 35.541 1.00 91.50 303 LYS A N 1
ATOM 2245 C CA . LYS A 1 303 ? -9.093 -6.511 36.835 1.00 91.50 303 LYS A CA 1
ATOM 2246 C C . LYS A 1 303 ? -8.837 -5.015 36.603 1.00 91.50 303 LYS A C 1
ATOM 2248 O O . LYS A 1 303 ? -7.866 -4.715 35.923 1.00 91.50 303 LYS A O 1
ATOM 2253 N N . PRO A 1 304 ? -9.639 -4.102 37.177 1.00 92.81 304 PRO A N 1
ATOM 2254 C CA . PRO A 1 304 ? -10.698 -4.352 38.162 1.00 92.81 304 PRO A CA 1
ATOM 2255 C C . PRO A 1 304 ? -11.980 -4.970 37.576 1.00 92.81 304 PRO A C 1
ATOM 2257 O O . PRO A 1 304 ? -12.727 -5.610 38.314 1.00 92.81 304 PRO A O 1
ATOM 2260 N N . GLY A 1 305 ? -12.208 -4.873 36.265 1.00 95.44 305 GLY A N 1
ATOM 2261 C CA . GLY A 1 305 ? -13.390 -5.435 35.613 1.00 95.44 305 GLY A CA 1
ATOM 2262 C C . GLY A 1 305 ? -14.643 -4.598 35.869 1.00 95.44 305 GLY A C 1
ATOM 2263 O O . GLY A 1 305 ? -15.689 -5.148 36.228 1.00 95.44 305 GLY A O 1
ATOM 2264 N N . ALA A 1 306 ? -14.519 -3.272 35.765 1.00 96.62 306 ALA A N 1
ATOM 2265 C CA . ALA A 1 306 ? -15.514 -2.327 36.264 1.00 96.62 306 ALA A CA 1
ATOM 2266 C C . ALA A 1 306 ? -16.257 -1.568 35.152 1.00 96.62 306 ALA A C 1
ATOM 2268 O O . ALA A 1 306 ? -15.657 -1.097 34.188 1.00 96.62 306 ALA A O 1
ATOM 2269 N N . LEU A 1 307 ? -17.567 -1.393 35.327 1.00 97.31 307 LEU A N 1
ATOM 2270 C CA . LEU A 1 307 ? -18.414 -0.503 34.532 1.00 97.31 307 LEU A CA 1
ATOM 2271 C C . LEU A 1 307 ? -18.878 0.656 35.416 1.00 97.31 307 LEU A C 1
ATOM 2273 O O . LEU A 1 307 ? -19.671 0.452 36.335 1.00 97.31 307 LEU A O 1
ATOM 2277 N N . ILE A 1 308 ? -18.390 1.868 35.162 1.00 97.06 308 ILE A N 1
ATOM 2278 C CA . ILE A 1 308 ? -18.568 3.013 36.061 1.00 97.06 308 ILE A CA 1
ATOM 2279 C C . ILE A 1 308 ? -19.036 4.238 35.271 1.00 97.06 308 ILE A C 1
ATOM 2281 O O . ILE A 1 308 ? -18.267 4.914 34.596 1.00 97.06 308 ILE A O 1
ATOM 2285 N N . GLY A 1 309 ? -20.311 4.585 35.411 1.00 94.31 309 GLY A N 1
ATOM 2286 C CA . GLY A 1 309 ? -20.897 5.767 34.789 1.00 94.31 309 GLY A CA 1
ATOM 2287 C C . GLY A 1 309 ? -21.161 5.620 33.288 1.00 94.31 309 GLY A C 1
ATOM 2288 O O . GLY A 1 309 ? -20.443 4.938 32.559 1.00 94.31 309 GLY A O 1
ATOM 2289 N N . GLY A 1 310 ? -22.198 6.311 32.817 1.00 94.69 310 GLY A N 1
ATOM 2290 C CA . GLY A 1 310 ? -22.597 6.303 31.410 1.00 94.69 310 GLY A CA 1
ATOM 2291 C C . GLY A 1 310 ? -23.760 5.356 31.118 1.00 94.69 310 GLY A C 1
ATOM 2292 O O . GLY A 1 310 ? -24.545 5.016 32.009 1.00 94.69 310 GLY A O 1
ATOM 2293 N N . GLU A 1 311 ? -23.907 4.988 29.847 1.00 95.00 311 GLU A N 1
ATOM 2294 C CA . GLU A 1 311 ? -25.046 4.217 29.341 1.00 95.00 311 GLU A CA 1
ATOM 2295 C C . GLU A 1 311 ? -24.543 3.061 28.481 1.00 95.00 311 GLU A C 1
ATOM 2297 O O . GLU A 1 311 ? -23.827 3.271 27.510 1.00 95.00 311 GLU A O 1
ATOM 2302 N N . THR A 1 312 ? -24.902 1.831 28.837 1.00 96.19 312 THR A N 1
ATOM 2303 C CA . THR A 1 312 ? -24.506 0.638 28.080 1.00 96.19 312 THR A CA 1
ATOM 2304 C C . THR A 1 312 ? -25.727 -0.142 27.621 1.00 96.19 312 THR A C 1
ATOM 2306 O O . THR A 1 312 ? -26.528 -0.589 28.433 1.00 96.19 312 THR A O 1
ATOM 2309 N N . SER A 1 313 ? -25.873 -0.331 26.318 1.00 95.31 313 SER A N 1
ATOM 2310 C CA . SER A 1 313 ? -26.936 -1.134 25.718 1.00 95.31 313 SER A CA 1
ATOM 2311 C C . SER A 1 313 ? -26.350 -2.334 24.988 1.00 95.31 313 SER A C 1
ATOM 2313 O O . SER A 1 313 ? -25.322 -2.222 24.317 1.00 95.31 313 SER A O 1
ATOM 2315 N N . PHE A 1 314 ? -26.977 -3.490 25.178 1.00 94.88 314 PHE A N 1
ATOM 2316 C CA . PHE A 1 314 ? -26.552 -4.762 24.605 1.00 94.88 314 PHE A CA 1
ATOM 2317 C C . PHE A 1 314 ? -27.758 -5.674 24.367 1.00 94.88 314 PHE A C 1
ATOM 2319 O O . PHE A 1 314 ? -28.810 -5.508 24.990 1.00 94.88 314 PHE A O 1
ATOM 2326 N N . VAL A 1 315 ? -27.617 -6.657 23.481 1.00 94.75 315 VAL A N 1
ATOM 2327 C CA . VAL A 1 315 ? -28.729 -7.556 23.124 1.00 94.75 315 VAL A CA 1
ATOM 2328 C C . VAL A 1 315 ? -28.601 -8.909 23.811 1.00 94.75 315 VAL A C 1
ATOM 2330 O O . VAL A 1 315 ? -29.608 -9.456 24.248 1.00 94.75 315 VAL A O 1
ATOM 2333 N N . THR A 1 316 ? -27.385 -9.452 23.931 1.00 93.00 316 THR A N 1
ATOM 2334 C CA . THR A 1 316 ? -27.207 -10.852 24.354 1.00 93.00 316 THR A CA 1
ATOM 2335 C C . THR A 1 316 ? -26.859 -10.993 25.835 1.00 93.00 316 THR A C 1
ATOM 2337 O O . THR A 1 316 ? -27.683 -11.429 26.634 1.00 93.00 316 THR A O 1
ATOM 2340 N N . LYS A 1 317 ? -25.629 -10.653 26.229 1.00 94.56 317 LYS A N 1
ATOM 2341 C CA . LYS A 1 317 ? -25.109 -10.884 27.579 1.00 94.56 317 LYS A CA 1
ATOM 2342 C C . LYS A 1 317 ? -24.171 -9.764 28.003 1.00 94.56 317 LYS A C 1
ATOM 2344 O O . LYS A 1 317 ? -23.343 -9.315 27.219 1.00 94.56 317 LYS A O 1
ATOM 2349 N N . MET A 1 318 ? -24.236 -9.396 29.280 1.00 96.12 318 MET A N 1
ATOM 2350 C CA . MET A 1 318 ? -23.200 -8.605 29.936 1.00 96.12 318 MET A CA 1
ATOM 2351 C C . MET A 1 318 ? -22.466 -9.460 30.971 1.00 96.12 318 MET A C 1
ATOM 2353 O O . MET A 1 318 ? -23.094 -10.145 31.779 1.00 96.12 318 MET A O 1
ATOM 2357 N N . LYS A 1 319 ? -21.132 -9.434 30.943 1.00 97.19 319 LYS A N 1
ATOM 2358 C CA . LYS A 1 319 ? -20.255 -10.060 31.940 1.00 97.19 319 LYS A CA 1
ATOM 2359 C C . LYS A 1 319 ? -19.324 -8.984 32.483 1.00 97.19 319 LYS A C 1
ATOM 2361 O O . LYS A 1 319 ? -18.476 -8.489 31.755 1.00 97.19 319 LYS A O 1
ATOM 2366 N N . VAL A 1 320 ? -19.492 -8.629 33.749 1.00 96.56 320 VAL A N 1
ATOM 2367 C CA . VAL A 1 320 ? -18.737 -7.566 34.424 1.00 96.56 320 VAL A CA 1
ATOM 2368 C C . VAL A 1 320 ? -18.557 -7.941 35.893 1.00 96.56 320 VAL A C 1
ATOM 2370 O O . VAL A 1 320 ? -19.420 -8.614 36.458 1.00 96.56 320 VAL A O 1
ATOM 2373 N N . ARG A 1 321 ? -17.432 -7.556 36.510 1.00 95.38 321 ARG A N 1
ATOM 2374 C CA . ARG A 1 321 ? -17.157 -7.857 37.927 1.00 95.38 321 ARG A CA 1
ATOM 2375 C C . ARG A 1 321 ? -17.804 -6.849 38.863 1.00 95.38 321 ARG A C 1
ATOM 2377 O O . ARG A 1 321 ? -18.348 -7.238 39.891 1.00 95.38 321 ARG A O 1
ATOM 2384 N N . GLN A 1 322 ? -17.734 -5.572 38.506 1.00 94.81 322 GLN A N 1
ATOM 2385 C CA . GLN A 1 322 ? -18.228 -4.472 39.323 1.00 94.81 322 GLN A CA 1
ATOM 2386 C C . GLN A 1 322 ? -19.019 -3.482 38.468 1.00 94.81 322 GLN A C 1
ATOM 2388 O O . GLN A 1 322 ? -18.557 -3.055 37.414 1.00 94.81 322 GLN A O 1
ATOM 2393 N N . ILE A 1 323 ? -20.193 -3.078 38.947 1.00 94.81 323 ILE A N 1
ATOM 2394 C CA . ILE A 1 323 ? -20.990 -2.007 38.344 1.00 94.81 323 ILE A CA 1
ATOM 2395 C C . ILE A 1 323 ? -21.105 -0.873 39.361 1.00 94.81 323 ILE A C 1
ATOM 2397 O O . ILE A 1 323 ? -21.520 -1.098 40.495 1.00 94.81 323 ILE A O 1
ATOM 2401 N N . GLY A 1 324 ? -20.757 0.342 38.940 1.00 91.94 324 GLY A N 1
ATOM 2402 C CA . GLY A 1 324 ? -20.736 1.529 39.787 1.00 91.94 324 GLY A CA 1
ATOM 2403 C C . GLY A 1 324 ? -19.491 1.641 40.672 1.00 91.94 324 GLY A C 1
ATOM 2404 O O . GLY A 1 324 ? -18.616 0.773 40.706 1.00 91.94 324 GLY A O 1
ATOM 2405 N N . SER A 1 325 ? -19.402 2.760 41.384 1.00 92.31 325 SER A N 1
ATOM 2406 C CA . SER A 1 325 ? -18.339 3.060 42.344 1.00 92.31 325 SER A CA 1
ATOM 2407 C C . SER A 1 325 ? -18.902 3.860 43.520 1.00 92.31 325 SER A C 1
ATOM 2409 O O . SER A 1 325 ? -19.996 4.417 43.423 1.00 92.31 325 SER A O 1
ATOM 2411 N N . GLU A 1 326 ? -18.148 3.954 44.617 1.00 87.50 326 GLU A N 1
ATOM 2412 C CA . GLU A 1 326 ? -18.534 4.726 45.814 1.00 87.50 326 GLU A CA 1
ATOM 2413 C C . GLU A 1 326 ? -18.750 6.219 45.526 1.00 87.50 326 GLU A C 1
ATOM 2415 O O . GLU A 1 326 ? -19.524 6.886 46.208 1.00 87.50 326 GLU A O 1
ATOM 2420 N N . ALA A 1 327 ? -18.142 6.732 44.451 1.00 83.25 327 ALA A N 1
ATOM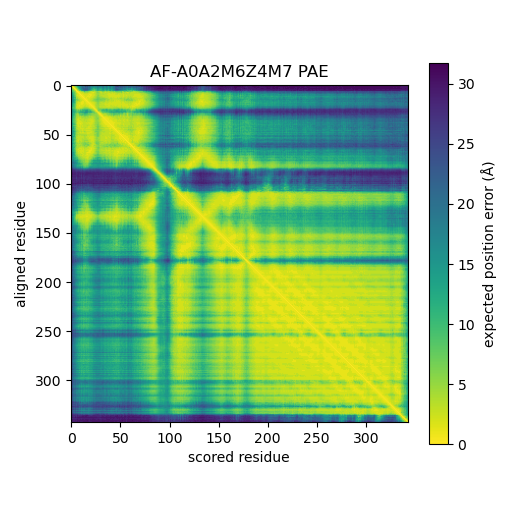 2421 C CA . ALA A 1 327 ? -18.371 8.086 43.953 1.00 83.25 327 ALA A CA 1
ATOM 2422 C C . ALA A 1 327 ? -19.787 8.298 43.364 1.00 83.25 327 ALA A C 1
ATOM 2424 O O . ALA A 1 327 ? -20.102 9.392 42.903 1.00 83.25 327 ALA A O 1
ATOM 2425 N N . ASN A 1 328 ? -20.633 7.259 43.347 1.00 82.31 328 ASN A N 1
ATOM 2426 C CA . ASN A 1 328 ? -22.017 7.260 42.869 1.00 82.31 328 ASN A CA 1
ATOM 2427 C C . ASN A 1 328 ? -22.251 7.878 41.469 1.00 82.31 328 ASN A C 1
ATOM 2429 O O . ASN A 1 328 ? -23.244 8.589 41.269 1.00 82.31 328 ASN A O 1
ATOM 2433 N N . PRO A 1 329 ? -21.412 7.606 40.444 1.00 89.00 329 PRO A N 1
ATOM 2434 C CA . PRO A 1 329 ? -21.731 8.027 39.089 1.00 89.00 329 PRO A CA 1
ATOM 2435 C C . PRO A 1 329 ? -22.934 7.236 38.562 1.00 89.00 329 PRO A C 1
ATOM 2437 O O . PRO A 1 329 ? -23.007 6.007 38.673 1.00 89.00 329 PRO A O 1
ATOM 2440 N N . LYS A 1 330 ? -23.880 7.938 37.928 1.00 92.50 330 LYS A N 1
ATOM 2441 C CA . LYS A 1 330 ? -25.069 7.312 37.340 1.00 92.50 330 LYS A CA 1
ATOM 2442 C C . LYS A 1 330 ? -24.653 6.323 36.247 1.00 92.50 330 LYS A C 1
ATOM 2444 O O . LYS A 1 330 ? -24.196 6.728 35.179 1.00 92.50 330 LYS A O 1
ATOM 2449 N N . THR A 1 331 ? -24.832 5.037 36.532 1.00 95.00 331 THR A N 1
ATOM 2450 C CA . THR A 1 331 ? -24.479 3.922 35.646 1.00 95.00 331 THR A CA 1
ATOM 2451 C C . THR A 1 331 ? -25.765 3.256 35.184 1.00 95.00 331 THR A C 1
ATOM 2453 O O . THR A 1 331 ? -26.509 2.727 36.007 1.00 95.00 331 THR A O 1
ATOM 2456 N N . LYS A 1 332 ? -26.068 3.327 33.886 1.00 93.19 332 LYS A N 1
ATOM 2457 C CA . LYS A 1 332 ? -27.270 2.712 33.315 1.00 93.19 332 LYS A CA 1
ATOM 2458 C C . LYS A 1 332 ? -26.881 1.607 32.353 1.00 93.19 332 LYS A C 1
ATOM 2460 O O . LYS A 1 332 ? -25.974 1.786 31.541 1.00 93.19 332 LYS A O 1
ATOM 2465 N N . PHE A 1 333 ? -27.621 0.509 32.390 1.00 91.69 333 PHE A N 1
ATOM 2466 C CA . PHE A 1 333 ? -27.522 -0.521 31.372 1.00 91.69 333 PHE A CA 1
ATOM 2467 C C . PHE A 1 333 ? -28.904 -0.983 30.912 1.00 91.69 333 PHE A C 1
ATOM 2469 O O . PHE A 1 333 ? -29.869 -0.935 31.674 1.00 91.69 333 PHE A O 1
ATOM 2476 N N . TYR A 1 334 ? -28.989 -1.403 29.653 1.00 91.56 334 TYR A N 1
ATOM 2477 C CA . TYR A 1 334 ? -30.225 -1.809 28.993 1.00 91.56 334 TYR A CA 1
ATOM 2478 C C . TYR A 1 334 ? -29.984 -3.094 28.207 1.00 91.56 334 TYR A C 1
ATOM 2480 O O . TYR A 1 334 ? -29.040 -3.171 27.422 1.00 91.56 334 TYR A O 1
ATOM 2488 N N . MET A 1 335 ? -30.854 -4.083 28.397 1.00 91.38 335 MET A N 1
ATOM 2489 C CA . MET A 1 335 ? -30.837 -5.332 27.637 1.00 91.38 335 MET A CA 1
ATOM 2490 C C . MET A 1 335 ? -31.989 -5.339 26.628 1.00 91.38 335 MET A C 1
ATOM 2492 O O . MET A 1 335 ? -33.104 -4.952 26.972 1.00 91.38 335 MET A O 1
ATOM 2496 N N . GLY A 1 336 ? -31.728 -5.773 25.393 1.00 78.81 336 GLY A N 1
ATOM 2497 C CA . GLY A 1 336 ? -32.748 -5.972 24.351 1.00 78.81 336 GLY A CA 1
ATOM 2498 C C . GLY A 1 336 ? -33.124 -4.725 23.540 1.00 78.81 336 GLY A C 1
ATOM 2499 O O . GLY A 1 336 ? -33.789 -4.847 22.517 1.00 78.81 336 GLY A O 1
ATOM 2500 N N . ASN A 1 337 ? -32.656 -3.541 23.938 1.00 62.94 337 ASN A N 1
ATOM 2501 C CA . ASN A 1 337 ? -32.785 -2.314 23.154 1.00 62.94 337 ASN A CA 1
ATOM 2502 C C . ASN A 1 337 ? -31.468 -2.031 22.425 1.00 62.94 337 ASN A C 1
ATOM 2504 O O . ASN A 1 337 ? -30.558 -1.437 23.000 1.00 62.94 337 ASN A O 1
ATOM 2508 N N . TRP A 1 338 ? -31.379 -2.411 21.150 1.00 58.81 338 TRP A N 1
ATOM 2509 C CA . TRP A 1 338 ? -30.423 -1.782 20.242 1.00 58.81 338 TRP A CA 1
ATOM 2510 C C . TRP A 1 338 ? -31.011 -0.433 19.829 1.00 58.81 338 TRP A C 1
ATOM 2512 O O . TRP A 1 338 ? -31.888 -0.354 18.971 1.00 58.81 338 TRP A O 1
ATOM 2522 N N . ILE A 1 339 ? -30.564 0.642 20.470 1.00 55.09 339 ILE A N 1
ATOM 2523 C CA . ILE A 1 339 ? -30.859 2.000 20.011 1.00 55.09 339 ILE A CA 1
ATOM 2524 C C . ILE A 1 339 ? -29.594 2.492 19.320 1.00 55.09 339 ILE A C 1
ATOM 2526 O O . ILE A 1 339 ? -28.848 3.287 19.888 1.00 55.09 339 ILE A O 1
ATOM 2530 N N . ALA A 1 340 ? -29.326 2.020 18.097 1.00 51.03 340 ALA A N 1
ATOM 2531 C CA . ALA A 1 340 ? -28.482 2.825 17.224 1.00 51.03 340 ALA A CA 1
ATOM 2532 C C . ALA A 1 340 ? -29.218 4.145 17.040 1.00 51.03 340 ALA A C 1
ATOM 2534 O O . ALA A 1 340 ? -30.346 4.175 16.540 1.00 51.03 340 ALA A O 1
ATOM 2535 N N . ARG A 1 341 ? -28.600 5.244 17.471 1.00 44.66 341 ARG A N 1
ATOM 2536 C CA . ARG A 1 341 ? -29.010 6.536 16.942 1.00 44.66 341 ARG A CA 1
ATOM 2537 C C . ARG A 1 341 ? -28.724 6.448 15.452 1.00 44.66 341 ARG A C 1
ATOM 2539 O O . ARG A 1 341 ? -27.576 6.275 15.064 1.00 44.66 341 ARG A O 1
ATOM 2546 N N . SER A 1 342 ? -29.784 6.457 14.651 1.00 33.22 342 SER A N 1
ATOM 2547 C CA . SER A 1 342 ? -29.695 6.643 13.208 1.00 33.22 342 SER A CA 1
ATOM 2548 C C . SER A 1 342 ? -28.705 7.777 12.944 1.00 33.22 342 SER A C 1
ATOM 2550 O O . SER A 1 342 ? -28.899 8.879 13.467 1.00 33.22 342 SER A O 1
ATOM 2552 N N . ALA A 1 343 ? -27.616 7.427 12.257 1.00 32.28 343 ALA A N 1
ATOM 2553 C CA . ALA A 1 343 ? -26.575 8.347 11.819 1.00 32.28 343 ALA A CA 1
ATOM 2554 C C . ALA A 1 343 ? -27.153 9.451 10.928 1.00 32.28 343 ALA A C 1
ATOM 2556 O O . ALA A 1 343 ? -28.126 9.161 10.192 1.00 32.28 343 ALA A O 1
#

Foldseek 3Di:
DDPPLQQWAWDAPPVLFWIKIAGADDDPDQDDLVSVVVNCVVVLQDAAFDPVQSVVNSPDDHGDITTGGGWFAWFAKEAKDKAFDQQPDDDPDQDQDPVRDTDLQPRPPFAWDAFFDWGIFIDAIGAIGWIAGSNRDTHHHDDHHGDFDDDAEQWDADPVRTTIGGHHTATWDWDDPPPRDIHIYGDQEAEACEENDSVNHEAEIAHEYEYAEEHEAPHEYEYCEEYHYAYEYALYEYEHNNYEYAYNEEYHNVLRYEYYEQEEYEYQEYENYEYAYAYEYEYAEEYYQYHAAYAAEYEHDHPPQEYAADEYEYEYYYHGDYYYDPVPHDGYYYYRDRPDPDD

Solvent-accessible surface area (backbone atoms only — not comparable to full-atom values): 17508 Å² total; per-residue (Å²): 132,83,82,76,78,61,50,50,49,73,47,62,45,97,84,35,42,39,33,30,39,28,26,40,80,53,85,90,61,80,81,52,73,65,57,51,52,51,40,35,56,74,70,42,53,73,32,55,68,39,74,68,36,46,58,48,42,72,71,46,59,65,71,41,75,30,70,33,26,39,29,48,77,43,40,70,41,41,56,29,46,78,43,70,49,76,61,96,62,82,73,86,60,70,52,69,41,101,81,75,49,68,49,66,47,65,55,73,74,58,50,56,44,47,54,70,38,70,47,31,40,44,47,76,53,42,81,40,43,68,15,29,23,15,58,65,45,78,33,80,36,66,88,67,51,69,80,76,80,70,63,28,59,50,35,42,56,44,97,86,58,37,38,32,25,29,68,44,53,9,30,63,43,78,44,77,74,54,98,90,42,70,47,46,29,45,39,49,60,44,74,42,89,44,50,35,40,85,92,41,17,34,45,69,34,66,14,21,35,35,30,59,22,36,36,35,67,79,35,41,42,38,20,42,23,38,34,38,30,59,23,41,39,30,28,21,38,39,37,16,69,64,14,31,36,38,32,67,31,39,35,44,6,85,75,62,14,37,40,37,17,44,28,36,37,37,30,33,30,41,31,28,29,38,39,42,23,59,18,35,38,42,29,32,28,36,41,31,53,25,39,39,38,20,55,24,27,40,37,31,74,41,73,79,3,34,42,35,24,35,41,39,26,19,46,70,50,79,46,66,72,35,77,47,53,94,85,65,48,70,58,47,75,44,76,67,50,75,73,75,75,82,126

Mean predicted aligned error: 10.5 Å

pLDDT: mean 87.29, std 14.98, range [28.72, 98.75]

Nearest PDB structures (foldseek):
  5vzj-assembly1_G  TM=5.851E-01  e=8.004E-01  Saccharomyces cerevisiae S288C
  4v02-assembly1_C  TM=9.277E-01  e=6.968E+00  Aquifex aeolicus
  1rwr-assembly1_A  TM=2.561E-01  e=2.422E+00  Bordetella pertussis
  5awf-assembly1_A  TM=2.102E-01  e=2.678E+00  Escherichia coli K-12
  3ljy-assembly2_B  TM=2.453E-01  e=6.968E+00  Parabacteroides distasonis ATCC 8503

Secondary structure (DSSP, 8-state):
------SEEEEEPTTS-EEEEEEPP-TTPPPPHHHHHHHHHHHT--SSB-HHHHHHHHHSPTT-EEEEEE-BPPBP-B--EEEEP--S-------B-TTS-B-TT------EE-TT-EEEEEEPPBPPBPEE-TTS-EEPPPPPP-PPP---TTEEE-TTSSEEEESSSEEEEEEE-STT-EEEEEESEEEESS-BSTTT--EEESSEEEESS-B-TT-EEEESS-EEESS-EES-EEEESSS-EEESS-EE-TTT-EEEESS-EEES-EES-EEEESS-EEESSEEEEEEEEESS-EEE-SSS-EEEEEEEEESS-EE-SEE--TT---EEEEES-------

Radius of gyration: 39.49 Å; Cα contacts (8 Å, |Δi|>4): 973; chains: 1; bounding box: 85×42×114 Å